Protein AF-A0A0A3J394-F1 (afdb_monomer_lite)

Radius of gyration: 24.7 Å; chains: 1; bounding box: 58×29×64 Å

pLDDT: mean 74.5, std 15.14, range [37.81, 94.12]

Sequence (222 aa):
MNSRQKLSQVKRFAKSKVKEFHQLIPSEIHNVIDWSNINLHMDNYTYSNDGMQLISVLYDEKLVSDPEQLQDQLEEISIQHKLGMYVTVDEEMGMIYFFNKALNNHIRVYRLMAYDEDNFVQHWMKRLPFIDSNKLTDILSLLKELKFTSDDVFVQLTMEENNDFVDNTTLEGIIKKVTDKEVILESVGEAKFETVVKVSEEWKLTKTDHWQRQYQDILIEL

Organism: NCBI:txid1211035

Secondary structure (DSSP, 8-state):
--HHHHHHHHHHHHHHHHHHHHTTS-HHHHTTEEEEEEEE--TT--S-SS----EEEEE-TTT-S-HHHHHHHHHHHHHHTT--EEEEEETTTTEEEEEEHHHHHHHHHHHHHHHHHHHHHHHHHHHGGGS-TT-HHHHHHHHHHHHHH-S-EEEEEE---SSSS----EEEEEEEEE-SSEEEEE-SSSS--EEEEE--TT-EEE--S---TTSEEEEEE-

Foldseek 3Di:
DFLVVLVVVLVVVVVVLLVVLLVQDDPLLNQFWDPVDKDAPLPPDDPDPDFDQGIKTAGRLVSDPDQVVSQVSSQCSCVVVVSQWHWDADNVVRMIGITHPVSVVSSVVSVVRVVVLVVVLVVVLVCQVVPPQLALVVVLVSLQVNVVSDQFEKEWEWEDDPDPDDDTPIDIFTFPDGDSFWTWGWDPDPDTDIDTDTRDSRKGWDDDPDPDPPGNYTYIYD

Structure (mmCIF, N/CA/C/O backbone):
data_AF-A0A0A3J394-F1
#
_entry.id   AF-A0A0A3J394-F1
#
loop_
_atom_site.group_PDB
_atom_site.id
_atom_site.type_symbol
_atom_site.label_atom_id
_atom_site.label_alt_id
_atom_site.label_comp_id
_atom_site.label_asym_id
_atom_site.label_entity_id
_atom_site.label_seq_id
_atom_site.pdbx_PDB_ins_code
_atom_site.Cartn_x
_atom_site.Cartn_y
_atom_site.Cartn_z
_atom_site.occupancy
_atom_site.B_iso_or_equiv
_atom_site.auth_seq_id
_atom_site.auth_comp_id
_atom_site.auth_asym_id
_atom_site.auth_atom_id
_atom_site.pdbx_PDB_model_num
ATOM 1 N N . MET A 1 1 ? 0.439 11.040 10.925 1.00 67.81 1 MET A N 1
ATOM 2 C CA . MET A 1 1 ? 0.218 10.444 9.591 1.00 67.81 1 MET A CA 1
ATOM 3 C C . MET A 1 1 ? 0.126 8.947 9.797 1.00 67.81 1 MET A C 1
ATOM 5 O O . MET A 1 1 ? 1.074 8.417 10.356 1.00 67.81 1 MET A O 1
ATOM 9 N N . ASN A 1 2 ? -0.987 8.316 9.427 1.00 78.31 2 ASN A N 1
ATOM 10 C CA . ASN A 1 2 ? -1.191 6.868 9.580 1.00 78.31 2 ASN A CA 1
ATOM 11 C C . ASN A 1 2 ? -0.718 6.091 8.335 1.00 78.31 2 ASN A C 1
ATOM 13 O O . ASN A 1 2 ? -0.367 6.693 7.305 1.00 78.31 2 ASN A O 1
ATOM 17 N N . SER A 1 3 ? -0.712 4.763 8.416 1.00 80.44 3 SER A N 1
ATOM 18 C CA . SER A 1 3 ? -0.262 3.862 7.354 1.00 80.44 3 SER A CA 1
ATOM 19 C C . SER A 1 3 ? -1.023 4.088 6.044 1.00 80.44 3 SER A C 1
ATOM 21 O O . SER A 1 3 ? -0.406 4.121 4.982 1.00 80.44 3 SER A O 1
ATOM 23 N N . ARG A 1 4 ? -2.328 4.388 6.075 1.00 75.25 4 ARG A N 1
ATOM 24 C CA . ARG A 1 4 ? -3.137 4.679 4.874 1.00 75.25 4 ARG A CA 1
ATOM 25 C C . ARG A 1 4 ? -2.712 5.953 4.147 1.00 75.25 4 ARG A C 1
ATOM 27 O O . ARG A 1 4 ? -2.601 5.976 2.913 1.00 75.25 4 ARG A O 1
ATOM 34 N N . GLN A 1 5 ? -2.469 7.033 4.888 1.00 81.75 5 GLN A N 1
ATOM 35 C CA . GLN A 1 5 ? -1.933 8.267 4.308 1.00 81.75 5 GLN A CA 1
ATOM 36 C C . GLN A 1 5 ? -0.553 8.007 3.696 1.00 81.75 5 GLN A C 1
ATOM 38 O O . GLN A 1 5 ? -0.276 8.465 2.582 1.00 81.75 5 GLN A O 1
ATOM 43 N N . LYS A 1 6 ? 0.284 7.208 4.370 1.00 86.88 6 LYS A N 1
ATOM 44 C CA . LYS A 1 6 ? 1.592 6.812 3.846 1.00 86.88 6 LYS A CA 1
ATOM 45 C C . LYS A 1 6 ? 1.474 5.942 2.589 1.00 86.88 6 LYS A C 1
ATOM 47 O O . LYS A 1 6 ? 2.166 6.218 1.612 1.00 86.88 6 LYS A O 1
ATOM 52 N N . LEU A 1 7 ? 0.562 4.973 2.558 1.00 84.00 7 LEU A N 1
ATOM 53 C CA . LEU A 1 7 ? 0.268 4.132 1.395 1.00 84.00 7 LEU A CA 1
ATOM 54 C C . LEU A 1 7 ? -0.167 4.971 0.192 1.00 84.00 7 LEU A C 1
ATOM 56 O O . LEU A 1 7 ? 0.289 4.765 -0.931 1.00 84.00 7 LEU A O 1
ATOM 60 N N . SER A 1 8 ? -1.020 5.966 0.429 1.00 83.38 8 SER A N 1
ATOM 61 C CA . SER A 1 8 ? -1.465 6.893 -0.614 1.00 83.38 8 SER A CA 1
ATOM 62 C C . SER A 1 8 ? -0.298 7.705 -1.185 1.00 83.38 8 SER A C 1
ATOM 64 O O . SER A 1 8 ? -0.228 7.917 -2.398 1.00 83.38 8 SER A O 1
ATOM 66 N N . GLN A 1 9 ? 0.653 8.122 -0.340 1.00 87.94 9 GLN A N 1
ATOM 67 C CA . GLN A 1 9 ? 1.888 8.776 -0.786 1.00 87.94 9 GLN A CA 1
ATOM 68 C C . GLN A 1 9 ? 2.793 7.827 -1.578 1.00 87.94 9 GLN A C 1
ATOM 70 O O . GLN A 1 9 ? 3.300 8.231 -2.619 1.00 87.94 9 GLN A O 1
ATOM 75 N N . VAL A 1 10 ? 2.967 6.580 -1.123 1.00 87.38 10 VAL A N 1
ATOM 76 C CA . VAL A 1 10 ? 3.730 5.533 -1.829 1.00 87.38 10 VAL A CA 1
ATOM 77 C C . VAL A 1 10 ? 3.171 5.339 -3.240 1.00 87.38 10 VAL A C 1
ATOM 79 O O . VAL A 1 10 ? 3.901 5.491 -4.217 1.00 87.38 10 VAL A O 1
ATOM 82 N N . LYS A 1 11 ? 1.858 5.098 -3.362 1.00 85.62 11 LYS A N 1
ATOM 83 C CA . LYS A 1 11 ? 1.180 4.905 -4.655 1.00 85.62 11 LYS A CA 1
ATOM 84 C C . LYS A 1 11 ? 1.320 6.129 -5.561 1.00 85.62 11 LYS A C 1
ATOM 86 O O . LYS A 1 11 ? 1.566 5.987 -6.755 1.00 85.62 11 LYS A O 1
ATOM 91 N N . ARG A 1 12 ? 1.182 7.341 -5.010 1.00 88.25 12 ARG A N 1
ATOM 92 C CA . ARG A 1 12 ? 1.353 8.590 -5.770 1.00 88.25 12 ARG A CA 1
ATOM 93 C C . ARG A 1 12 ? 2.788 8.755 -6.271 1.00 88.25 12 ARG A C 1
ATOM 95 O O . ARG A 1 12 ? 2.977 9.135 -7.422 1.00 88.25 12 ARG A O 1
ATOM 102 N N . PHE A 1 13 ? 3.775 8.451 -5.431 1.00 89.12 13 PHE A N 1
ATOM 103 C CA . PHE A 1 13 ? 5.188 8.515 -5.793 1.00 89.12 13 PHE A CA 1
ATOM 104 C C . PHE A 1 13 ? 5.522 7.515 -6.904 1.00 89.12 13 PHE A C 1
ATOM 106 O O . PHE A 1 13 ? 6.099 7.908 -7.914 1.00 89.12 13 PHE A O 1
ATOM 113 N N . ALA A 1 14 ? 5.092 6.256 -6.765 1.00 85.88 14 ALA A N 1
ATOM 114 C CA . ALA A 1 14 ? 5.286 5.227 -7.784 1.00 85.88 14 ALA A CA 1
ATOM 115 C C . ALA A 1 14 ? 4.681 5.645 -9.134 1.00 85.88 14 ALA A C 1
ATOM 117 O O . ALA A 1 14 ? 5.381 5.665 -10.142 1.00 85.88 14 ALA A O 1
ATOM 118 N N . LYS A 1 15 ? 3.417 6.096 -9.145 1.00 85.12 15 LYS A N 1
ATOM 119 C CA . LYS A 1 15 ? 2.758 6.609 -10.361 1.00 85.12 15 LYS A CA 1
ATOM 120 C C . LYS A 1 15 ? 3.511 7.781 -10.987 1.00 85.12 15 LYS A C 1
ATOM 122 O O . LYS A 1 15 ? 3.611 7.859 -12.206 1.00 85.12 15 LYS A O 1
ATOM 127 N N . SER A 1 16 ? 4.037 8.690 -10.165 1.00 87.75 16 SER A N 1
ATOM 128 C CA . SER A 1 16 ? 4.839 9.814 -10.653 1.00 87.75 16 SER A CA 1
ATOM 129 C C . SER A 1 16 ? 6.109 9.341 -11.353 1.00 87.75 16 SER A C 1
ATOM 131 O O . SER A 1 16 ? 6.453 9.902 -12.386 1.00 87.75 16 SER A O 1
ATOM 133 N N . LYS A 1 17 ? 6.781 8.316 -10.817 1.00 86.56 17 LYS A N 1
ATOM 134 C CA . LYS A 1 17 ? 8.011 7.769 -11.402 1.00 86.56 17 LYS A CA 1
ATOM 135 C C . LYS A 1 17 ? 7.767 7.051 -12.720 1.00 86.56 17 LYS A C 1
ATOM 137 O O . LYS A 1 17 ? 8.482 7.301 -13.681 1.00 86.56 17 LYS A O 1
ATOM 142 N N . VAL A 1 18 ? 6.704 6.256 -12.796 1.00 84.00 18 VAL A N 1
ATOM 143 C CA . VAL A 1 18 ? 6.276 5.637 -14.059 1.00 84.00 18 VAL A CA 1
ATOM 144 C C . VAL A 1 18 ? 5.936 6.712 -15.093 1.00 84.00 18 VAL A C 1
ATOM 146 O O . VAL A 1 18 ? 6.378 6.626 -16.231 1.00 84.00 18 VAL A O 1
ATOM 149 N N . LYS A 1 19 ? 5.196 7.759 -14.706 1.00 85.69 19 LYS A N 1
ATOM 150 C CA . LYS A 1 19 ? 4.840 8.849 -15.624 1.00 85.69 19 LYS A CA 1
ATOM 151 C C . LYS A 1 19 ? 6.068 9.604 -16.136 1.00 85.6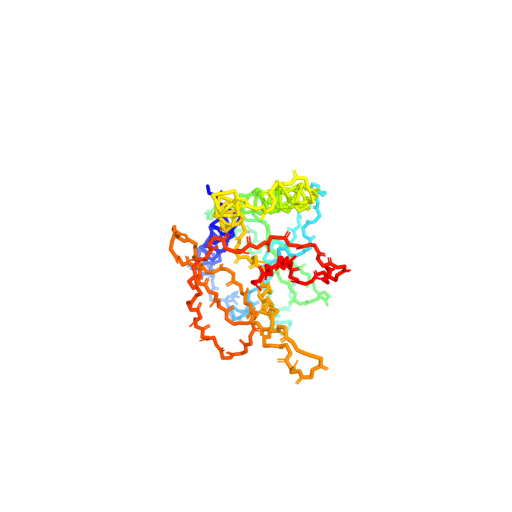9 19 LYS A C 1
ATOM 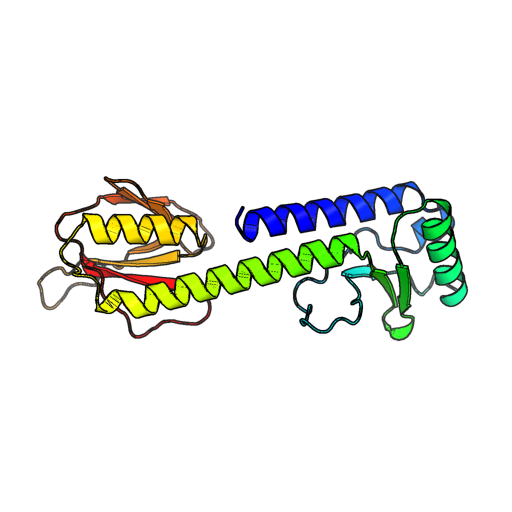153 O O . LYS A 1 19 ? 6.119 9.927 -17.315 1.00 85.69 19 LYS A O 1
ATOM 158 N N . GLU A 1 20 ? 7.024 9.891 -15.254 1.00 88.38 20 GLU A N 1
ATOM 159 C CA . GLU A 1 20 ? 8.303 10.512 -15.612 1.00 88.38 20 GLU A CA 1
ATOM 160 C C . GLU A 1 20 ? 9.053 9.645 -16.630 1.00 88.38 20 GLU A C 1
ATOM 162 O O . GLU A 1 20 ? 9.482 10.149 -17.661 1.00 88.38 20 GLU A O 1
ATOM 167 N N . PHE A 1 21 ? 9.119 8.332 -16.393 1.00 86.12 21 PHE A N 1
ATOM 168 C CA . PHE A 1 21 ? 9.767 7.390 -17.301 1.00 86.12 21 PHE A CA 1
ATOM 169 C C . PHE A 1 21 ? 9.075 7.313 -18.664 1.00 86.12 21 PHE A C 1
ATOM 171 O O . PHE A 1 21 ? 9.705 7.525 -19.694 1.00 86.12 21 PHE A O 1
ATOM 178 N N . HIS A 1 22 ? 7.758 7.114 -18.672 1.00 85.94 22 HIS A N 1
ATOM 179 C CA . HIS A 1 22 ? 6.946 7.024 -19.885 1.00 85.94 22 HIS A CA 1
ATOM 180 C C . HIS A 1 22 ? 7.087 8.257 -20.795 1.00 85.94 22 HIS A C 1
ATOM 182 O O . HIS A 1 22 ? 6.934 8.155 -22.006 1.00 85.94 22 HIS A O 1
ATOM 188 N N . GLN A 1 23 ? 7.342 9.444 -20.239 1.00 88.38 23 GLN A N 1
ATOM 189 C CA . GLN A 1 23 ? 7.511 10.674 -21.025 1.00 88.38 23 GLN A CA 1
ATOM 190 C C . GLN A 1 23 ? 8.859 10.772 -21.749 1.00 88.38 23 GLN A C 1
ATOM 192 O O . GLN A 1 23 ? 9.002 11.617 -22.629 1.00 88.38 23 GLN A O 1
ATOM 197 N N . LEU A 1 24 ? 9.837 9.957 -21.359 1.00 89.19 24 LEU A N 1
ATOM 198 C CA . LEU A 1 24 ? 11.224 10.049 -21.816 1.00 89.19 24 LEU A CA 1
ATOM 199 C C . LEU A 1 24 ? 11.635 8.877 -22.711 1.00 89.19 24 LEU A C 1
ATOM 201 O O . LEU A 1 24 ? 12.693 8.927 -23.330 1.00 89.19 24 LEU A O 1
ATOM 205 N N . ILE A 1 25 ? 10.814 7.831 -22.781 1.00 88.00 25 ILE A N 1
ATOM 206 C CA . ILE A 1 25 ? 11.119 6.632 -23.555 1.00 88.00 25 ILE A CA 1
ATOM 207 C C . ILE A 1 25 ? 10.872 6.870 -25.054 1.00 88.00 25 ILE A C 1
ATOM 209 O O . ILE A 1 25 ? 9.806 7.374 -25.420 1.00 88.00 25 ILE A O 1
ATOM 213 N N . PRO A 1 26 ? 11.821 6.479 -25.926 1.00 89.00 26 PRO A N 1
ATOM 214 C CA . PRO A 1 26 ? 11.655 6.504 -27.378 1.00 89.00 26 PRO A CA 1
ATOM 215 C C . PRO A 1 26 ? 10.484 5.646 -27.869 1.00 89.00 26 PRO A C 1
ATOM 217 O O . PRO A 1 26 ? 10.141 4.631 -27.264 1.00 89.00 26 PRO A O 1
ATOM 220 N N . SER A 1 27 ? 9.897 6.014 -29.008 1.00 87.69 27 SER A N 1
ATOM 221 C CA . SER A 1 27 ? 8.750 5.309 -29.601 1.00 87.69 27 SER A CA 1
ATOM 222 C C . SER A 1 27 ? 9.007 3.824 -29.863 1.00 87.69 27 SER A C 1
ATOM 224 O O . SER A 1 27 ? 8.100 3.009 -29.738 1.00 87.69 27 SER A O 1
ATOM 226 N N . GLU A 1 28 ? 10.240 3.470 -30.206 1.00 86.50 28 GLU A N 1
ATOM 227 C CA . GLU A 1 28 ? 10.674 2.108 -30.512 1.00 86.50 28 GLU A CA 1
ATOM 228 C C . GLU A 1 28 ? 10.515 1.194 -29.295 1.00 86.50 28 GLU A C 1
ATOM 230 O O . GLU A 1 28 ? 9.969 0.101 -29.406 1.00 86.50 28 GLU A O 1
ATOM 235 N N . ILE A 1 29 ? 10.920 1.686 -28.124 1.00 87.12 29 ILE A N 1
ATOM 236 C CA . ILE A 1 29 ? 10.800 0.986 -26.842 1.00 87.12 29 ILE A CA 1
ATOM 237 C C . ILE A 1 29 ? 9.367 1.099 -26.307 1.00 87.12 29 ILE A C 1
ATOM 239 O O . ILE A 1 29 ? 8.845 0.175 -25.689 1.00 87.12 29 ILE A O 1
ATOM 243 N N . HIS A 1 30 ? 8.691 2.221 -26.565 1.00 88.06 30 HIS A N 1
ATOM 244 C CA . HIS A 1 30 ? 7.307 2.422 -26.138 1.00 88.06 30 HIS A CA 1
ATOM 245 C C . HIS A 1 30 ? 6.374 1.338 -26.691 1.00 88.06 30 HIS A C 1
ATOM 247 O O . HIS A 1 30 ? 5.547 0.817 -25.948 1.00 88.06 30 HIS A O 1
ATOM 253 N N . ASN A 1 31 ? 6.576 0.952 -27.954 1.00 86.56 31 ASN A N 1
ATOM 254 C CA . ASN A 1 31 ? 5.759 -0.034 -28.662 1.00 86.56 31 ASN A CA 1
ATOM 255 C C . ASN A 1 31 ? 5.926 -1.475 -28.167 1.00 86.56 31 ASN A C 1
ATOM 257 O O . ASN A 1 31 ? 5.078 -2.308 -28.484 1.00 86.56 31 ASN A O 1
ATOM 261 N N . VAL A 1 32 ? 6.998 -1.783 -27.432 1.00 88.94 32 VAL A N 1
ATOM 262 C CA . VAL A 1 32 ? 7.240 -3.140 -26.922 1.00 88.94 32 VAL A CA 1
ATOM 263 C C . VAL A 1 32 ? 6.818 -3.309 -25.467 1.00 88.94 32 VAL A C 1
ATOM 265 O O . VAL A 1 32 ? 6.837 -4.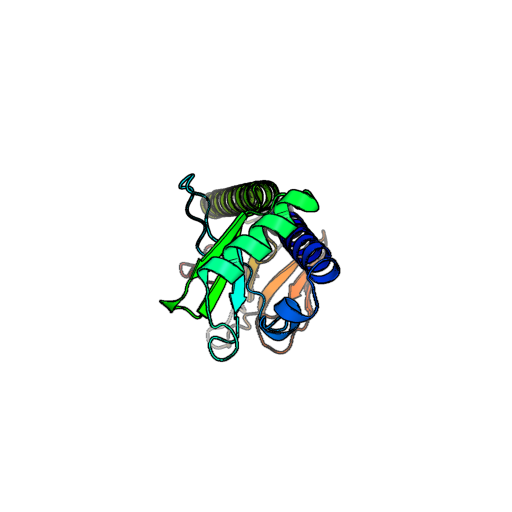426 -24.978 1.00 88.94 32 VAL A O 1
ATOM 268 N N . ILE A 1 33 ? 6.422 -2.244 -24.765 1.00 87.69 33 ILE A N 1
ATOM 269 C CA . ILE A 1 33 ? 6.062 -2.294 -23.340 1.00 87.69 33 ILE A CA 1
ATOM 270 C C . ILE A 1 33 ? 4.544 -2.156 -23.171 1.00 87.69 33 ILE A C 1
ATOM 272 O O . ILE A 1 33 ? 3.934 -1.209 -23.669 1.00 87.69 33 ILE A O 1
ATOM 276 N N . ASP A 1 34 ? 3.923 -3.052 -22.400 1.00 87.31 34 ASP A N 1
ATOM 277 C CA . ASP A 1 34 ? 2.505 -2.958 -22.042 1.00 87.31 34 ASP A CA 1
ATOM 278 C C . ASP A 1 34 ? 2.290 -2.018 -20.847 1.00 87.31 34 ASP A C 1
ATOM 280 O O . ASP A 1 34 ? 2.141 -2.416 -19.688 1.00 87.31 34 ASP A O 1
ATOM 284 N N . TRP A 1 35 ? 2.210 -0.724 -21.146 1.00 82.88 35 TRP A N 1
ATOM 285 C CA . TRP A 1 35 ? 1.954 0.326 -20.158 1.00 82.88 35 TRP A CA 1
ATOM 286 C C . TRP A 1 35 ? 0.595 0.230 -19.457 1.00 82.88 35 TRP A C 1
ATOM 288 O O . TRP A 1 35 ? 0.373 0.939 -18.472 1.00 82.88 35 TRP A O 1
ATOM 298 N N . SER A 1 36 ? -0.326 -0.605 -19.946 1.00 81.31 36 SER A N 1
ATOM 299 C CA . SER A 1 36 ? -1.616 -0.814 -19.289 1.00 81.31 36 SER A CA 1
ATOM 300 C C . SER A 1 36 ? -1.511 -1.741 -18.073 1.00 81.31 36 SER A C 1
ATOM 302 O O . SER A 1 36 ? -2.354 -1.658 -17.176 1.00 81.31 36 SER A O 1
ATOM 304 N N . ASN A 1 37 ? -0.442 -2.541 -17.983 1.00 80.12 37 ASN A N 1
ATOM 305 C CA . ASN A 1 37 ? -0.239 -3.553 -16.950 1.00 80.12 37 ASN A CA 1
ATOM 306 C C . ASN A 1 37 ? 0.969 -3.249 -16.044 1.00 80.12 37 ASN A C 1
ATOM 308 O O . ASN A 1 37 ? 1.932 -4.011 -15.956 1.00 80.12 37 ASN A O 1
ATOM 312 N N . ILE A 1 38 ? 0.919 -2.105 -15.358 1.00 83.75 38 ILE A N 1
ATOM 313 C CA . ILE A 1 38 ? 1.938 -1.721 -14.373 1.00 83.75 38 ILE A CA 1
ATOM 314 C C . ILE A 1 38 ? 1.545 -2.244 -12.991 1.00 83.75 38 ILE A C 1
ATOM 316 O O . ILE A 1 38 ? 0.576 -1.769 -12.389 1.00 83.75 38 ILE A O 1
ATOM 320 N N . ASN A 1 39 ? 2.360 -3.142 -12.442 1.00 84.12 39 ASN A N 1
ATOM 321 C CA . ASN A 1 39 ? 2.154 -3.716 -11.117 1.00 84.12 39 ASN A CA 1
ATOM 322 C C . ASN A 1 39 ? 3.117 -3.112 -10.094 1.00 84.12 39 ASN A C 1
ATOM 324 O O . ASN A 1 39 ? 4.315 -2.992 -10.337 1.00 84.12 39 ASN A O 1
ATOM 328 N N . LEU A 1 40 ? 2.581 -2.720 -8.935 1.00 83.00 40 LEU A N 1
ATOM 329 C CA . LEU A 1 40 ? 3.360 -2.232 -7.796 1.00 83.00 40 LEU A CA 1
ATOM 330 C C . LEU A 1 40 ? 3.441 -3.336 -6.741 1.00 83.00 40 LEU A C 1
ATOM 332 O O . LEU A 1 40 ? 2.447 -3.641 -6.080 1.00 83.00 40 LEU A O 1
ATOM 336 N N . HIS A 1 41 ? 4.635 -3.880 -6.543 1.00 79.88 41 HIS A N 1
ATOM 337 C CA . HIS A 1 41 ? 4.882 -4.988 -5.626 1.00 79.88 41 HIS A CA 1
ATOM 338 C C . HIS A 1 41 ? 5.047 -4.470 -4.203 1.00 79.88 41 HIS A C 1
ATOM 340 O O . HIS A 1 41 ? 6.128 -4.066 -3.775 1.00 79.88 41 HIS A O 1
ATOM 346 N N . MET A 1 42 ? 3.942 -4.443 -3.458 1.00 73.44 42 MET A N 1
ATOM 347 C CA . MET A 1 42 ? 3.959 -4.069 -2.041 1.00 73.44 42 MET A CA 1
ATOM 348 C C . MET A 1 42 ? 3.951 -5.292 -1.127 1.00 73.44 42 MET A C 1
ATOM 350 O O . MET A 1 42 ? 4.498 -5.215 -0.026 1.00 73.44 42 MET A O 1
ATOM 354 N N . ASP A 1 43 ? 3.332 -6.393 -1.561 1.00 58.50 43 ASP A N 1
ATOM 355 C CA . ASP A 1 43 ? 2.915 -7.516 -0.706 1.00 58.50 43 ASP A CA 1
ATOM 356 C C . ASP A 1 43 ? 4.024 -8.519 -0.387 1.00 58.50 43 ASP A C 1
ATOM 358 O O . ASP A 1 43 ? 3.971 -9.166 0.655 1.00 58.50 43 ASP A O 1
ATOM 362 N N . ASN A 1 44 ? 5.093 -8.526 -1.183 1.00 51.31 44 ASN A N 1
ATOM 363 C CA . ASN A 1 44 ? 6.235 -9.429 -1.011 1.00 51.31 44 ASN A CA 1
ATOM 364 C C . ASN A 1 44 ? 7.457 -8.769 -0.354 1.00 51.31 44 ASN A C 1
ATOM 366 O O . ASN A 1 44 ? 8.527 -9.366 -0.322 1.00 51.31 44 ASN A O 1
ATOM 370 N N . TYR A 1 45 ? 7.322 -7.549 0.181 1.00 56.00 45 TYR A N 1
ATOM 371 C CA . TYR A 1 45 ? 8.449 -6.828 0.778 1.00 56.00 45 TYR A CA 1
ATOM 372 C C . TYR A 1 45 ? 8.831 -7.422 2.142 1.00 56.00 45 TYR A C 1
ATOM 374 O O . TYR A 1 45 ? 8.309 -7.021 3.185 1.00 56.00 45 TYR A O 1
ATOM 382 N N . THR A 1 46 ? 9.750 -8.386 2.147 1.00 51.06 46 THR A N 1
ATOM 383 C CA . THR A 1 46 ? 10.394 -8.858 3.375 1.00 51.06 46 THR A CA 1
ATOM 384 C C . THR A 1 46 ? 11.427 -7.834 3.834 1.00 51.06 46 THR A C 1
ATOM 386 O O . THR A 1 46 ? 12.086 -7.186 3.028 1.00 51.06 46 THR A O 1
ATOM 389 N N . TYR A 1 47 ? 11.602 -7.682 5.150 1.00 48.88 47 TYR A N 1
ATOM 390 C CA . TYR A 1 47 ? 12.560 -6.749 5.770 1.00 48.88 47 TYR A CA 1
ATOM 391 C C . TYR A 1 47 ? 14.043 -6.996 5.397 1.00 48.88 47 TYR A C 1
ATOM 393 O O . TYR A 1 47 ? 14.929 -6.315 5.916 1.00 48.88 47 TYR A O 1
ATOM 401 N N . SER A 1 48 ? 14.330 -7.965 4.525 1.00 46.97 48 SER A N 1
ATOM 402 C CA . SER A 1 48 ? 15.650 -8.231 3.963 1.00 46.97 48 SER A CA 1
ATOM 403 C C . SER A 1 48 ? 16.071 -7.091 3.030 1.00 46.97 48 SER A C 1
ATOM 405 O O . SER A 1 48 ? 15.319 -6.661 2.163 1.00 46.97 48 SER A O 1
ATOM 407 N N . ASN A 1 49 ? 17.288 -6.587 3.232 1.00 46.06 49 ASN A N 1
ATOM 408 C CA . ASN A 1 49 ? 17.849 -5.385 2.601 1.00 46.06 49 ASN A CA 1
ATOM 409 C C . ASN A 1 49 ? 18.141 -5.504 1.091 1.00 46.06 49 ASN A C 1
ATOM 411 O O . ASN A 1 49 ? 18.731 -4.583 0.520 1.00 46.06 49 ASN A O 1
ATOM 415 N N . ASP A 1 50 ? 17.735 -6.590 0.446 1.00 50.06 50 ASP A N 1
ATOM 416 C CA . ASP A 1 50 ? 18.090 -6.872 -0.938 1.00 50.06 50 ASP A CA 1
ATOM 417 C C . ASP A 1 50 ? 17.023 -6.250 -1.839 1.00 50.06 50 ASP A C 1
ATOM 419 O O . ASP A 1 50 ? 15.856 -6.632 -1.800 1.00 50.06 50 ASP A O 1
ATOM 423 N N . GLY A 1 51 ? 17.412 -5.189 -2.552 1.00 53.59 51 GLY A N 1
ATOM 424 C CA . GLY A 1 51 ? 16.529 -4.340 -3.349 1.00 53.59 51 GLY A CA 1
ATOM 425 C C . GLY A 1 51 ? 15.593 -5.152 -4.235 1.00 53.59 51 GLY A C 1
ATOM 426 O O . GLY A 1 51 ? 16.013 -5.704 -5.244 1.00 53.59 51 GLY A O 1
ATOM 427 N N . MET A 1 52 ? 14.322 -5.218 -3.842 1.00 63.19 52 MET A N 1
ATOM 428 C CA . MET A 1 52 ? 13.326 -5.993 -4.567 1.00 63.19 52 MET A CA 1
ATOM 429 C C . MET A 1 52 ? 12.822 -5.247 -5.799 1.00 63.19 52 MET A C 1
ATOM 431 O O . MET A 1 52 ? 12.835 -4.018 -5.865 1.00 63.19 52 MET A O 1
ATOM 435 N N . GLN A 1 53 ? 12.308 -6.015 -6.751 1.00 72.25 53 GLN A N 1
ATOM 436 C CA . GLN A 1 53 ? 11.572 -5.541 -7.912 1.00 72.25 53 GLN A CA 1
ATOM 437 C C . GLN A 1 53 ? 10.310 -4.794 -7.446 1.00 72.25 53 GLN A C 1
ATOM 439 O O . GLN A 1 53 ? 9.355 -5.397 -6.966 1.00 72.25 53 GLN A O 1
ATOM 444 N N . LEU A 1 54 ? 10.325 -3.459 -7.508 1.00 78.81 54 LEU A N 1
ATOM 445 C CA . LEU A 1 54 ? 9.273 -2.628 -6.911 1.00 78.81 54 LEU A CA 1
ATOM 446 C C . LEU A 1 54 ? 8.103 -2.398 -7.852 1.00 78.81 54 LEU A C 1
ATOM 448 O O . LEU A 1 54 ? 6.951 -2.362 -7.424 1.00 78.81 54 LEU A O 1
ATOM 452 N N . ILE A 1 55 ? 8.408 -2.198 -9.126 1.00 85.25 55 ILE A N 1
ATOM 453 C CA . ILE A 1 55 ? 7.427 -2.005 -10.183 1.00 85.25 55 ILE A CA 1
ATOM 454 C C . ILE A 1 55 ? 7.754 -3.030 -11.260 1.00 85.25 55 ILE A C 1
ATOM 456 O O . ILE A 1 55 ? 8.922 -3.147 -11.622 1.00 85.25 55 ILE A O 1
ATOM 460 N N . SER A 1 56 ? 6.754 -3.749 -11.764 1.00 87.75 56 SER A N 1
ATOM 461 C CA . SER A 1 56 ? 6.912 -4.573 -12.962 1.00 87.75 56 SER A CA 1
ATOM 462 C C . SER A 1 56 ? 5.960 -4.143 -14.065 1.00 87.75 56 SER A C 1
ATOM 464 O O . SER A 1 56 ? 4.873 -3.623 -13.795 1.00 87.75 56 SER A O 1
ATOM 466 N N . VAL A 1 57 ? 6.398 -4.346 -15.302 1.00 89.00 57 VAL A N 1
ATOM 467 C CA . VAL A 1 57 ? 5.622 -4.101 -16.518 1.00 89.00 57 VAL A CA 1
ATOM 468 C C . VAL A 1 57 ? 5.922 -5.229 -17.498 1.00 89.00 57 VAL A C 1
ATOM 470 O O . VAL A 1 57 ? 7.071 -5.658 -17.589 1.00 89.00 57 VAL A O 1
ATOM 473 N N . LEU A 1 58 ? 4.909 -5.724 -18.206 1.00 89.19 58 LEU A N 1
ATOM 474 C CA . LEU A 1 58 ? 5.121 -6.710 -19.266 1.00 89.19 58 LEU A CA 1
ATOM 475 C C . LEU A 1 58 ? 5.729 -6.049 -20.504 1.00 89.19 58 LEU A C 1
ATOM 477 O O . LEU A 1 58 ? 5.447 -4.883 -20.794 1.00 89.19 58 LEU A O 1
ATOM 481 N N . TYR A 1 59 ? 6.509 -6.815 -21.258 1.00 88.69 59 TYR A N 1
ATOM 482 C CA . TYR A 1 59 ? 6.910 -6.444 -22.609 1.00 88.69 59 TYR A CA 1
ATOM 483 C C . TYR A 1 59 ? 6.491 -7.522 -23.616 1.00 88.69 59 TYR A C 1
ATOM 485 O O . TYR A 1 59 ? 6.287 -8.680 -23.260 1.00 88.69 59 TYR A O 1
ATOM 493 N N . ASP A 1 60 ? 6.311 -7.139 -24.878 1.00 85.94 60 ASP A N 1
ATOM 494 C CA . ASP A 1 60 ? 5.972 -8.065 -25.954 1.00 85.94 60 ASP A CA 1
ATOM 495 C C . ASP A 1 60 ? 7.235 -8.786 -26.435 1.00 85.94 60 ASP A C 1
ATOM 497 O O . ASP A 1 60 ? 8.000 -8.276 -27.257 1.00 85.94 60 ASP A O 1
ATOM 501 N N . GLU A 1 61 ? 7.431 -10.002 -25.930 1.00 82.25 61 GLU A N 1
ATOM 502 C CA . GLU A 1 61 ? 8.534 -10.896 -26.296 1.00 82.25 61 GLU A CA 1
ATOM 503 C C . GLU A 1 61 ? 8.663 -11.113 -27.810 1.00 82.25 61 GLU A C 1
ATOM 505 O O . GLU A 1 61 ? 9.759 -11.342 -28.312 1.00 82.25 61 GLU A O 1
ATOM 510 N N . LYS A 1 62 ? 7.572 -11.010 -28.581 1.00 84.06 62 LYS A N 1
ATOM 511 C CA . LYS A 1 62 ? 7.624 -11.205 -30.041 1.00 84.06 62 LYS A CA 1
ATOM 512 C C . LYS A 1 62 ? 8.254 -10.026 -30.772 1.00 84.06 62 LYS A C 1
ATOM 514 O O . LYS A 1 62 ? 8.672 -10.181 -31.919 1.00 84.06 62 LYS A O 1
ATOM 519 N N . LEU A 1 63 ? 8.258 -8.852 -30.146 1.00 83.31 63 LEU A N 1
ATOM 520 C CA . LEU A 1 63 ? 8.802 -7.616 -30.703 1.00 83.31 63 LEU A CA 1
ATOM 521 C C . LEU A 1 63 ? 10.215 -7.319 -30.188 1.00 83.31 63 LEU A C 1
ATOM 523 O O . LEU A 1 63 ? 10.894 -6.460 -30.749 1.00 83.31 63 LEU A O 1
ATOM 527 N N . VAL A 1 64 ? 10.664 -8.037 -29.158 1.00 83.12 64 VAL A N 1
ATOM 528 C CA . VAL A 1 64 ? 11.993 -7.891 -28.562 1.00 83.12 64 VAL A CA 1
ATOM 529 C C . VAL A 1 64 ? 12.886 -9.027 -29.039 1.00 83.12 64 VAL A C 1
ATOM 531 O O . VAL A 1 64 ? 12.746 -10.170 -28.626 1.00 83.12 64 VAL A O 1
ATOM 534 N N . SER A 1 65 ? 13.823 -8.702 -29.928 1.00 78.69 65 SER A N 1
ATOM 535 C CA . SER A 1 65 ? 14.800 -9.666 -30.446 1.00 78.69 65 SER A CA 1
ATOM 536 C C . SER A 1 65 ? 16.004 -9.879 -29.527 1.00 78.69 65 SER A C 1
ATOM 538 O O . SER A 1 65 ? 16.706 -10.871 -29.690 1.00 78.69 65 SER A O 1
ATOM 540 N N . ASP A 1 66 ? 16.267 -8.932 -28.623 1.00 88.94 66 ASP A N 1
ATOM 541 C CA . ASP A 1 66 ? 17.407 -8.940 -27.703 1.00 88.94 66 ASP A CA 1
ATOM 542 C C . ASP A 1 66 ? 17.017 -8.259 -26.368 1.00 88.94 66 ASP A C 1
ATOM 544 O O . ASP A 1 66 ? 16.963 -7.025 -26.290 1.00 88.94 66 ASP A O 1
ATOM 548 N N . PRO A 1 67 ? 16.678 -9.045 -25.327 1.00 89.88 67 PRO A N 1
ATOM 549 C CA . PRO A 1 67 ? 16.324 -8.529 -24.004 1.00 89.88 67 PRO A CA 1
ATOM 550 C C . PRO A 1 67 ? 17.468 -7.796 -23.288 1.00 89.88 67 PRO A C 1
ATOM 552 O O . PRO A 1 67 ? 17.200 -6.841 -22.555 1.00 89.88 67 PRO A O 1
ATOM 555 N N . GLU A 1 68 ? 18.728 -8.192 -23.510 1.00 91.81 68 GLU A N 1
ATOM 556 C CA . GLU A 1 68 ? 19.895 -7.519 -22.918 1.00 91.81 68 GLU A CA 1
ATOM 557 C C . GLU A 1 68 ? 20.049 -6.118 -23.514 1.00 91.81 68 GLU A C 1
ATOM 559 O O . GLU A 1 68 ? 20.172 -5.136 -22.781 1.00 91.81 68 GLU A O 1
ATOM 564 N N . GLN A 1 69 ? 19.920 -5.997 -24.839 1.00 92.31 69 GLN A N 1
ATOM 565 C CA . GLN A 1 69 ? 19.925 -4.695 -25.505 1.00 92.31 69 GLN A CA 1
ATOM 566 C C . GLN A 1 69 ? 18.794 -3.787 -25.000 1.00 92.31 69 GLN A C 1
ATOM 568 O O . GLN A 1 69 ? 18.998 -2.584 -24.810 1.00 92.31 69 GLN A O 1
ATOM 573 N N . LEU A 1 70 ? 17.597 -4.341 -24.784 1.00 91.44 70 LEU A N 1
ATOM 574 C CA . LEU A 1 70 ? 16.477 -3.593 -24.214 1.00 91.44 70 LEU A CA 1
ATOM 575 C C . LEU A 1 70 ? 16.803 -3.103 -22.795 1.00 91.44 70 LEU A C 1
ATOM 577 O O . LEU A 1 70 ? 16.525 -1.945 -22.474 1.00 91.44 70 LEU A O 1
ATOM 581 N N . GLN A 1 71 ? 17.411 -3.947 -21.956 1.00 93.94 71 GLN A N 1
ATOM 582 C CA . GLN A 1 71 ? 17.847 -3.546 -20.619 1.00 93.94 71 GLN A CA 1
ATOM 583 C C . GLN A 1 71 ? 18.857 -2.396 -20.685 1.00 93.94 71 GLN A C 1
ATOM 585 O O . GLN A 1 71 ? 18.629 -1.370 -20.041 1.00 93.94 71 GLN A O 1
ATOM 590 N N . ASP A 1 72 ? 19.908 -2.525 -21.498 1.00 94.12 72 ASP A N 1
ATOM 591 C CA . ASP A 1 72 ? 20.947 -1.503 -21.663 1.00 94.12 72 ASP A CA 1
ATOM 592 C C . ASP A 1 72 ? 20.349 -0.149 -22.078 1.00 94.12 72 ASP A C 1
ATOM 594 O O . ASP A 1 72 ? 20.682 0.894 -21.510 1.00 94.12 72 ASP A O 1
ATOM 598 N N . GLN A 1 73 ? 19.401 -0.154 -23.022 1.00 92.88 73 GLN A N 1
ATOM 599 C CA . GLN A 1 73 ? 18.703 1.058 -23.459 1.00 92.88 73 GLN A CA 1
ATOM 600 C C . GLN A 1 73 ? 17.887 1.703 -22.330 1.00 92.88 73 GLN A C 1
ATOM 602 O O . GLN A 1 73 ? 17.908 2.925 -22.151 1.00 92.88 73 GLN A O 1
ATOM 607 N N . LEU A 1 74 ? 17.155 0.904 -21.551 1.00 92.31 74 LEU A N 1
ATOM 608 C CA . LEU A 1 74 ? 16.338 1.397 -20.439 1.00 92.31 74 LEU A CA 1
ATOM 609 C C . LEU A 1 74 ? 17.204 1.912 -19.275 1.00 92.31 74 LEU A C 1
ATOM 611 O O . LEU A 1 74 ? 16.848 2.906 -18.622 1.00 92.31 74 LEU A O 1
ATOM 615 N N . GLU A 1 75 ? 18.340 1.263 -19.016 1.00 93.00 75 GLU A N 1
ATOM 616 C CA . GLU A 1 75 ? 19.349 1.714 -18.057 1.00 93.00 75 GLU A CA 1
ATOM 617 C C . GLU A 1 75 ? 19.974 3.040 -18.498 1.00 93.00 75 GLU A C 1
ATOM 619 O O . GLU A 1 75 ? 20.037 3.983 -17.702 1.00 93.00 75 GLU A O 1
ATOM 624 N N . GLU A 1 76 ? 20.359 3.163 -19.770 1.00 93.88 76 GLU A N 1
ATOM 625 C CA . GLU A 1 76 ? 20.921 4.392 -20.324 1.00 93.88 76 GLU A CA 1
ATOM 626 C C . GLU A 1 76 ? 19.944 5.566 -20.181 1.00 93.88 76 GLU A C 1
ATOM 628 O O . GLU A 1 76 ? 20.325 6.614 -19.655 1.00 93.88 76 GLU A O 1
ATOM 633 N N . ILE A 1 77 ? 18.666 5.382 -20.533 1.00 92.25 77 ILE A N 1
ATOM 634 C CA . ILE A 1 77 ? 17.613 6.396 -20.333 1.00 92.25 77 ILE A CA 1
ATOM 635 C C . ILE A 1 77 ? 17.531 6.800 -18.853 1.00 92.25 77 ILE A C 1
ATOM 637 O O . ILE A 1 77 ? 17.483 7.989 -18.515 1.00 92.25 77 ILE A O 1
ATOM 641 N N . SER A 1 78 ? 17.550 5.819 -17.948 1.00 90.88 78 SER A N 1
ATOM 642 C CA . SER A 1 78 ? 17.465 6.056 -16.504 1.00 90.88 78 SER A CA 1
ATOM 643 C C . SER A 1 78 ? 18.655 6.858 -15.965 1.00 90.88 78 SER A C 1
ATOM 645 O O . SER A 1 78 ? 18.472 7.724 -15.097 1.00 90.88 78 SER A O 1
ATOM 647 N N . ILE A 1 79 ? 19.857 6.610 -16.491 1.00 91.69 79 ILE A N 1
ATOM 648 C CA . ILE A 1 79 ? 21.095 7.317 -16.139 1.00 91.69 79 ILE A CA 1
ATOM 649 C C . ILE A 1 79 ? 21.111 8.726 -16.743 1.00 91.69 79 ILE A C 1
ATOM 651 O O . ILE A 1 79 ? 21.295 9.699 -16.004 1.00 91.69 79 ILE A O 1
ATOM 655 N N . GLN A 1 80 ? 20.887 8.853 -18.054 1.00 93.81 80 GLN A N 1
ATOM 656 C CA . GLN A 1 80 ? 20.918 10.124 -18.78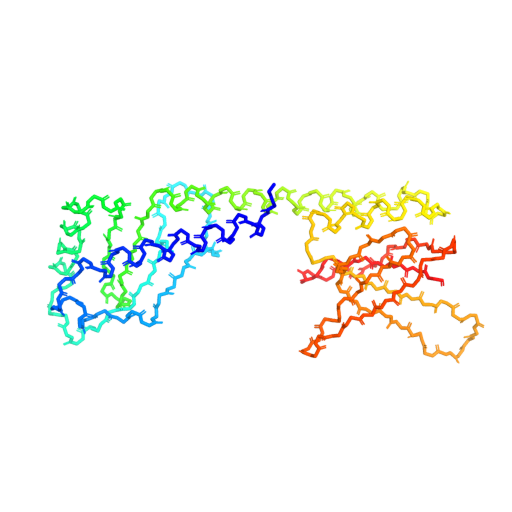5 1.00 93.81 80 GLN A CA 1
ATOM 657 C C . GLN A 1 80 ? 19.936 11.140 -18.188 1.00 93.81 80 GLN A C 1
ATOM 659 O O . GLN A 1 80 ? 20.285 12.305 -17.975 1.00 93.81 80 GLN A O 1
ATOM 664 N N . HIS A 1 81 ? 18.733 10.684 -17.831 1.00 91.12 81 HIS A N 1
ATOM 665 C CA . HIS A 1 81 ? 17.691 11.527 -17.246 1.00 91.12 81 HIS A CA 1
ATOM 666 C C . HIS A 1 81 ? 17.685 11.551 -15.710 1.00 91.12 81 HIS A C 1
ATOM 668 O O . HIS A 1 81 ? 16.839 12.215 -15.113 1.00 91.12 81 HIS A O 1
ATOM 674 N N . LYS A 1 82 ? 18.647 10.887 -15.049 1.00 90.25 82 LYS A N 1
ATOM 675 C CA . LYS A 1 82 ? 18.801 10.861 -13.581 1.00 90.25 82 LYS A CA 1
ATOM 676 C C . LYS A 1 82 ? 17.526 10.437 -12.839 1.00 90.25 82 LYS A C 1
ATOM 678 O O . LYS A 1 82 ? 17.194 10.983 -11.786 1.00 90.25 82 LYS A O 1
ATOM 683 N N . LEU A 1 83 ? 16.828 9.429 -13.353 1.00 86.94 83 LEU A N 1
ATOM 684 C CA . LEU A 1 83 ? 15.516 9.012 -12.839 1.00 86.94 83 LEU A CA 1
ATOM 685 C C . LEU A 1 83 ? 15.588 8.350 -11.456 1.00 86.94 83 LEU A C 1
ATOM 687 O O . LEU A 1 83 ? 14.584 8.279 -10.732 1.00 86.94 83 LEU A O 1
ATOM 691 N N . GLY A 1 84 ? 16.786 7.896 -11.071 1.00 87.06 84 GLY A N 1
ATOM 692 C CA . GLY A 1 84 ? 17.031 7.163 -9.831 1.00 87.06 84 GLY A CA 1
ATOM 693 C C . GLY A 1 84 ? 16.369 5.786 -9.837 1.00 87.06 84 GLY A C 1
ATOM 694 O O . GLY A 1 84 ? 15.947 5.309 -8.781 1.00 87.06 84 GLY A O 1
ATOM 695 N N . MET A 1 85 ? 16.216 5.199 -11.024 1.00 87.00 85 MET A N 1
ATOM 696 C CA . MET A 1 85 ? 15.646 3.877 -11.245 1.00 87.00 85 MET A CA 1
ATOM 697 C C . MET A 1 85 ? 16.728 2.940 -11.771 1.00 87.00 85 MET A C 1
ATOM 699 O O . MET A 1 85 ? 17.540 3.346 -12.596 1.00 87.00 85 MET A O 1
ATOM 703 N N . TYR A 1 86 ? 16.726 1.716 -11.267 1.00 88.88 86 TYR A N 1
ATOM 704 C CA . TYR A 1 86 ? 17.520 0.604 -11.769 1.00 88.88 86 TYR A CA 1
ATOM 705 C C . TYR A 1 86 ? 16.565 -0.325 -12.501 1.00 88.88 86 TYR A C 1
ATOM 707 O O . TYR A 1 86 ? 15.456 -0.550 -12.006 1.00 88.88 86 TYR A O 1
ATOM 715 N N . VAL A 1 87 ? 16.974 -0.806 -13.667 1.00 89.94 87 VAL A N 1
ATOM 716 C CA . VAL A 1 87 ? 16.132 -1.607 -14.553 1.00 89.94 87 VAL A CA 1
ATOM 717 C C . VAL A 1 87 ? 16.714 -3.008 -14.644 1.00 89.94 87 VAL A C 1
ATOM 719 O O . VAL A 1 87 ? 17.924 -3.186 -14.581 1.00 89.94 87 VAL A O 1
ATOM 722 N N . THR A 1 88 ? 15.855 -4.011 -14.738 1.00 90.62 88 THR A N 1
ATOM 723 C CA . THR A 1 88 ? 16.257 -5.388 -15.028 1.00 90.62 88 THR A CA 1
ATOM 724 C C . THR A 1 88 ? 15.200 -6.004 -15.924 1.00 90.62 88 THR A C 1
ATOM 726 O O . THR A 1 88 ? 14.009 -5.813 -15.670 1.00 90.62 88 THR A O 1
ATOM 729 N N . VAL A 1 89 ? 15.621 -6.717 -16.961 1.00 90.12 89 VAL A N 1
ATOM 730 C CA . VAL A 1 89 ? 14.721 -7.459 -17.846 1.00 90.12 89 VAL A CA 1
ATOM 731 C C . VAL A 1 89 ? 14.804 -8.938 -17.481 1.00 90.12 89 VAL A C 1
ATOM 733 O O . VAL A 1 89 ? 15.888 -9.484 -17.305 1.00 90.12 89 VAL A O 1
ATOM 736 N N . ASP A 1 90 ? 13.649 -9.567 -17.308 1.00 88.81 90 ASP A N 1
ATOM 737 C CA . ASP A 1 90 ? 13.498 -10.991 -17.026 1.00 88.81 90 ASP A CA 1
ATOM 738 C C . ASP A 1 90 ? 12.852 -11.654 -18.239 1.00 88.81 90 ASP A C 1
ATOM 740 O O . ASP A 1 90 ? 11.657 -11.482 -18.497 1.00 88.81 90 ASP A O 1
ATOM 744 N N . GLU A 1 91 ? 13.685 -12.361 -19.002 1.00 86.00 91 GLU A N 1
ATOM 745 C CA . GLU A 1 91 ? 13.304 -13.016 -20.252 1.00 86.00 91 GLU A CA 1
ATOM 746 C C . GLU A 1 91 ? 12.336 -14.179 -20.022 1.00 86.00 91 GLU A C 1
ATOM 748 O O . GLU A 1 91 ? 11.402 -14.355 -20.798 1.00 86.00 91 GLU A O 1
ATOM 753 N N . GLU A 1 92 ? 12.507 -14.947 -18.942 1.00 85.88 92 GLU A N 1
ATOM 754 C CA . GLU A 1 92 ? 11.659 -16.113 -18.664 1.00 85.88 92 GLU A CA 1
ATOM 755 C C . GLU A 1 92 ? 10.217 -15.706 -18.351 1.00 85.88 92 GLU A C 1
ATOM 757 O O . GLU A 1 92 ? 9.273 -16.451 -18.622 1.00 85.88 92 GLU A O 1
ATOM 762 N N . MET A 1 93 ? 10.057 -14.527 -17.752 1.00 84.88 93 MET A N 1
ATOM 763 C CA . MET A 1 93 ? 8.769 -14.000 -17.318 1.00 84.88 93 MET A CA 1
ATOM 764 C C . MET A 1 93 ? 8.179 -12.942 -18.261 1.00 84.88 93 MET A C 1
ATOM 766 O O . MET A 1 93 ? 7.070 -12.468 -17.996 1.00 84.88 93 MET A O 1
ATOM 770 N N . GLY A 1 94 ? 8.910 -12.515 -19.296 1.00 88.25 94 GLY A N 1
ATOM 771 C CA . GLY A 1 94 ? 8.484 -11.433 -20.190 1.00 88.25 94 GLY A CA 1
ATOM 772 C C . GLY A 1 94 ? 8.261 -10.104 -19.458 1.00 88.25 94 GLY A C 1
ATOM 773 O O . GLY A 1 94 ? 7.342 -9.342 -19.781 1.00 88.25 94 GLY A O 1
ATOM 774 N N . MET A 1 95 ? 9.050 -9.834 -18.411 1.00 90.19 95 MET A N 1
ATOM 775 C CA . MET A 1 95 ? 8.842 -8.704 -17.500 1.00 90.19 95 MET A CA 1
ATOM 776 C C . MET A 1 95 ? 10.041 -7.763 -17.422 1.00 90.19 95 MET A C 1
ATOM 778 O O . MET A 1 95 ? 11.194 -8.172 -17.366 1.00 90.19 95 MET A O 1
ATOM 782 N N . ILE A 1 96 ? 9.746 -6.468 -17.327 1.00 89.75 96 ILE A N 1
ATOM 783 C CA . ILE A 1 96 ? 10.700 -5.424 -16.963 1.00 89.75 96 ILE A CA 1
ATOM 784 C C . ILE A 1 96 ? 10.442 -5.038 -15.516 1.00 89.75 96 ILE A C 1
ATOM 786 O O . ILE A 1 96 ? 9.323 -4.669 -15.147 1.00 89.75 96 ILE A O 1
ATOM 790 N N . TYR A 1 97 ? 1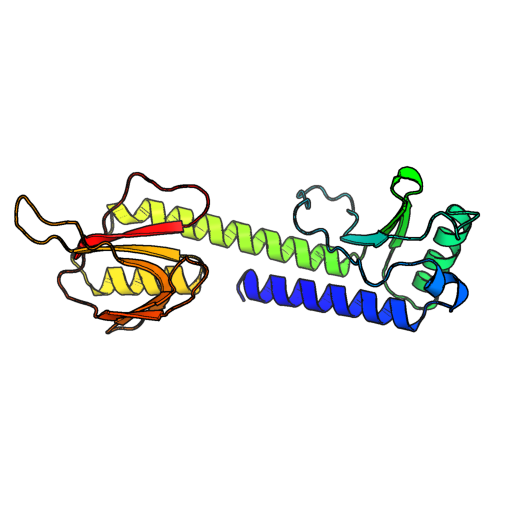1.491 -5.058 -14.708 1.00 89.50 97 TYR A N 1
ATOM 791 C CA . TYR A 1 97 ? 11.456 -4.650 -13.318 1.00 89.50 97 TYR A CA 1
ATOM 792 C C . TYR A 1 97 ? 12.180 -3.330 -13.100 1.00 89.50 97 TYR A C 1
ATOM 794 O O . TYR A 1 97 ? 13.287 -3.114 -13.588 1.00 89.50 97 TYR A O 1
ATOM 802 N N . PHE A 1 98 ? 11.572 -2.467 -12.290 1.00 88.12 98 PHE A N 1
ATOM 803 C CA . PHE A 1 98 ? 12.157 -1.204 -11.863 1.00 88.12 98 PHE A CA 1
ATOM 804 C C . PHE A 1 98 ? 12.350 -1.189 -10.352 1.00 88.12 98 PHE A C 1
ATOM 806 O O . PHE A 1 98 ? 11.414 -1.417 -9.576 1.00 88.12 98 PHE A O 1
ATOM 813 N N . PHE A 1 99 ? 13.554 -0.825 -9.926 1.00 87.19 99 PHE A N 1
ATOM 814 C CA . PHE A 1 99 ? 13.884 -0.543 -8.537 1.00 87.19 99 PHE A CA 1
ATOM 815 C C . PHE A 1 99 ? 14.191 0.944 -8.345 1.00 87.19 99 PHE A C 1
ATOM 817 O O . PHE A 1 99 ? 15.007 1.531 -9.046 1.00 87.19 99 PHE A O 1
ATOM 824 N N . ASN A 1 100 ? 13.572 1.568 -7.343 1.00 87.81 100 ASN A N 1
ATOM 825 C CA . ASN A 1 100 ? 13.848 2.943 -6.939 1.00 87.81 100 ASN A CA 1
ATOM 826 C C . ASN A 1 100 ? 14.084 3.008 -5.424 1.00 87.81 100 ASN A C 1
ATOM 828 O O . ASN A 1 100 ? 13.189 2.730 -4.624 1.00 87.81 100 ASN A O 1
ATOM 832 N N . LYS A 1 101 ? 15.286 3.429 -5.013 1.00 85.12 101 LYS A N 1
ATOM 833 C CA . LYS A 1 101 ? 15.694 3.460 -3.595 1.00 85.12 101 LYS A CA 1
ATOM 834 C C . LYS A 1 101 ? 14.812 4.368 -2.726 1.00 85.12 101 LYS A C 1
ATOM 836 O O . LYS A 1 101 ? 14.577 4.061 -1.559 1.00 85.12 101 LYS A O 1
ATOM 841 N N . ALA A 1 102 ? 14.316 5.480 -3.270 1.00 85.94 102 ALA A N 1
ATOM 842 C CA . ALA A 1 102 ? 13.418 6.363 -2.529 1.00 85.94 102 ALA A CA 1
ATOM 843 C C . ALA A 1 102 ? 12.046 5.703 -2.329 1.00 85.94 102 ALA A C 1
ATOM 845 O O . ALA A 1 102 ? 11.547 5.666 -1.205 1.00 85.94 102 ALA A O 1
ATOM 846 N N . LEU A 1 103 ? 11.472 5.112 -3.380 1.00 86.56 103 LEU A N 1
ATOM 847 C CA . LEU A 1 103 ? 10.219 4.361 -3.290 1.00 86.56 103 LEU A CA 1
ATOM 848 C C . LEU A 1 103 ? 10.330 3.193 -2.296 1.00 86.56 103 LEU A C 1
ATOM 850 O O . LEU A 1 103 ? 9.442 3.040 -1.458 1.00 86.56 103 LEU A O 1
ATOM 854 N N . ASN A 1 104 ? 11.447 2.456 -2.316 1.00 83.94 104 ASN A N 1
ATOM 855 C CA . ASN A 1 104 ? 11.761 1.418 -1.328 1.00 83.94 104 ASN A CA 1
ATOM 856 C C . ASN A 1 104 ? 11.646 1.962 0.110 1.00 83.94 104 ASN A C 1
ATOM 858 O O . ASN A 1 104 ? 10.875 1.455 0.924 1.00 83.94 104 ASN A O 1
ATOM 862 N N . ASN A 1 105 ? 12.338 3.066 0.413 1.00 84.69 105 ASN A N 1
ATOM 863 C CA . ASN A 1 105 ? 12.270 3.685 1.739 1.00 84.69 105 ASN A CA 1
ATOM 864 C C . ASN A 1 105 ? 10.837 4.083 2.128 1.00 84.69 105 ASN A C 1
ATOM 866 O O . ASN A 1 105 ? 10.438 3.925 3.282 1.00 84.69 105 ASN A O 1
ATOM 870 N N . HIS A 1 106 ? 10.043 4.586 1.180 1.00 87.12 106 HIS A N 1
ATOM 871 C CA . HIS A 1 106 ? 8.643 4.923 1.428 1.00 87.12 106 HIS A CA 1
ATOM 872 C C . HIS A 1 106 ? 7.794 3.690 1.778 1.00 87.12 106 HIS A C 1
ATOM 874 O O . HIS A 1 106 ? 6.985 3.781 2.705 1.00 87.12 106 HIS A O 1
ATOM 880 N N . ILE A 1 107 ? 7.995 2.563 1.089 1.00 84.69 107 ILE A N 1
ATOM 881 C CA . ILE A 1 107 ? 7.315 1.285 1.360 1.00 84.69 107 ILE A CA 1
ATOM 882 C C . ILE A 1 107 ? 7.739 0.722 2.716 1.00 84.69 107 ILE A C 1
ATOM 884 O O . ILE A 1 107 ? 6.882 0.337 3.509 1.00 84.69 107 ILE A O 1
ATOM 888 N N . ARG A 1 108 ? 9.037 0.755 3.038 1.00 82.44 108 ARG A N 1
ATOM 889 C CA . ARG A 1 108 ? 9.549 0.321 4.345 1.00 82.44 108 ARG A CA 1
ATOM 890 C C . ARG A 1 108 ? 8.912 1.101 5.495 1.00 82.44 108 ARG A C 1
ATOM 892 O O . ARG A 1 108 ? 8.474 0.504 6.473 1.00 82.44 108 ARG A O 1
ATOM 899 N N . VAL A 1 109 ? 8.840 2.428 5.381 1.00 85.31 109 VAL A N 1
ATOM 900 C CA . VAL A 1 109 ? 8.183 3.267 6.396 1.00 85.31 109 VAL A CA 1
ATOM 901 C C . VAL A 1 109 ? 6.696 2.931 6.503 1.00 85.31 109 VAL A C 1
ATOM 903 O O . VAL A 1 109 ? 6.189 2.822 7.611 1.00 85.31 109 VAL A O 1
ATOM 906 N N . TYR A 1 110 ? 6.006 2.729 5.377 1.00 85.62 110 TYR A N 1
ATOM 907 C CA . TYR A 1 110 ? 4.610 2.287 5.381 1.00 85.62 110 TYR A CA 1
ATOM 908 C C . TYR A 1 110 ? 4.422 0.963 6.137 1.00 85.62 110 TYR A C 1
ATOM 910 O O . TYR A 1 110 ? 3.547 0.882 6.992 1.00 85.62 110 TYR A O 1
ATOM 918 N N . ARG A 1 111 ? 5.258 -0.047 5.868 1.00 80.38 111 ARG A N 1
ATOM 919 C CA . ARG A 1 111 ? 5.178 -1.362 6.523 1.00 80.38 111 ARG A CA 1
ATOM 920 C C . ARG A 1 111 ? 5.447 -1.289 8.024 1.00 80.38 111 ARG A C 1
ATOM 922 O O . ARG A 1 111 ? 4.727 -1.920 8.784 1.00 80.38 111 ARG A O 1
ATOM 929 N N . LEU A 1 112 ? 6.436 -0.498 8.449 1.00 83.56 112 LEU A N 1
ATOM 930 C CA . LEU A 1 112 ? 6.688 -0.251 9.873 1.00 83.56 112 LEU A CA 1
ATOM 931 C C . LEU A 1 112 ? 5.485 0.419 10.545 1.00 83.56 112 LEU A C 1
ATOM 933 O O . LEU A 1 112 ? 5.048 -0.048 11.585 1.00 83.56 112 LEU A O 1
ATOM 937 N N . MET A 1 113 ? 4.896 1.440 9.912 1.00 82.25 113 MET A N 1
ATOM 938 C CA . MET A 1 113 ? 3.686 2.090 10.430 1.00 82.25 113 MET A CA 1
ATOM 939 C C . MET A 1 113 ? 2.510 1.114 10.539 1.00 82.25 113 MET A C 1
ATOM 941 O O . MET A 1 113 ? 1.845 1.094 11.564 1.00 82.25 113 MET A O 1
ATOM 945 N N . ALA A 1 114 ? 2.274 0.288 9.516 1.00 78.88 114 ALA A N 1
ATOM 946 C CA . ALA A 1 114 ? 1.210 -0.714 9.542 1.00 78.88 114 ALA A CA 1
ATOM 947 C C . ALA A 1 114 ? 1.430 -1.768 10.645 1.00 78.88 114 ALA A C 1
ATOM 949 O O . ALA A 1 114 ? 0.484 -2.173 11.310 1.00 78.88 114 ALA A O 1
ATOM 950 N N . TYR A 1 115 ? 2.680 -2.185 10.866 1.00 81.56 115 TYR A N 1
ATOM 951 C CA . TYR A 1 115 ? 3.044 -3.109 11.942 1.00 81.56 115 TYR A CA 1
ATOM 952 C C . TYR A 1 115 ? 2.863 -2.487 13.334 1.00 81.56 115 TYR A C 1
ATOM 954 O O . TYR A 1 115 ? 2.345 -3.133 14.241 1.00 81.56 115 TYR A O 1
ATOM 962 N N . ASP A 1 116 ? 3.274 -1.232 13.518 1.00 77.69 116 ASP A N 1
ATOM 963 C CA . ASP A 1 116 ? 3.089 -0.511 14.781 1.00 77.69 116 ASP A CA 1
ATOM 964 C C . ASP A 1 116 ? 1.598 -0.299 15.088 1.00 77.69 116 ASP A C 1
ATOM 966 O O . ASP A 1 116 ? 1.176 -0.485 16.230 1.00 77.69 116 ASP A O 1
ATOM 970 N N . GLU A 1 117 ? 0.795 0.034 14.073 1.00 74.19 117 GLU A N 1
ATOM 971 C CA . GLU A 1 117 ? -0.664 0.150 14.182 1.00 74.19 117 GLU A CA 1
ATOM 972 C C . GLU A 1 117 ? -1.306 -1.185 14.581 1.00 74.19 117 GLU A C 1
ATOM 974 O O . GLU A 1 117 ? -2.097 -1.212 15.524 1.00 74.19 117 GLU A O 1
ATOM 979 N N . ASP A 1 118 ? -0.917 -2.299 13.950 1.00 73.12 118 ASP A N 1
ATOM 980 C CA . ASP A 1 118 ? -1.407 -3.630 14.329 1.00 73.12 118 ASP A CA 1
ATOM 981 C C . ASP A 1 118 ? -1.029 -3.975 15.777 1.00 73.12 118 ASP A C 1
ATOM 983 O O . ASP A 1 118 ? -1.890 -4.333 16.577 1.00 73.12 118 ASP A O 1
ATOM 987 N N . ASN A 1 119 ? 0.228 -3.766 16.182 1.00 73.00 119 ASN A N 1
ATOM 988 C CA . ASN A 1 119 ? 0.652 -4.012 17.565 1.00 73.00 119 ASN A CA 1
ATOM 989 C C . ASN A 1 119 ? -0.094 -3.152 18.586 1.00 73.00 119 ASN A C 1
ATOM 991 O O . ASN A 1 119 ? -0.419 -3.635 19.674 1.00 73.00 119 ASN A O 1
ATOM 995 N N . PHE A 1 120 ? -0.345 -1.883 18.264 1.00 70.69 120 PHE A N 1
ATOM 996 C CA . PHE A 1 120 ? -1.110 -0.987 19.122 1.00 70.69 120 PHE A CA 1
ATOM 997 C C . PHE A 1 120 ? -2.546 -1.484 19.289 1.00 70.69 120 PHE A C 1
ATOM 999 O O . PHE A 1 120 ? -3.033 -1.565 20.418 1.00 70.69 120 PHE A O 1
ATOM 1006 N N . VAL A 1 121 ? -3.198 -1.881 18.193 1.00 65.00 121 VAL A N 1
ATOM 1007 C CA . VAL A 1 121 ? -4.536 -2.474 18.248 1.00 65.00 121 VAL A CA 1
ATOM 1008 C C . VAL A 1 121 ? -4.504 -3.755 19.077 1.00 65.00 121 VAL A C 1
ATOM 1010 O O . VAL A 1 121 ? -5.245 -3.861 20.048 1.00 65.00 121 VAL A O 1
ATOM 1013 N N . GLN A 1 122 ? -3.588 -4.687 18.806 1.00 64.81 122 GLN A N 1
ATOM 1014 C CA . GLN A 1 122 ? -3.438 -5.923 19.585 1.00 64.81 122 GLN A CA 1
ATOM 1015 C C . GLN A 1 122 ? -3.214 -5.656 21.083 1.00 64.81 122 GLN A C 1
ATOM 1017 O O . GLN A 1 122 ? -3.730 -6.382 21.938 1.00 64.81 122 GLN A O 1
ATOM 1022 N N . HIS A 1 123 ? -2.451 -4.616 21.431 1.00 68.88 123 HIS A N 1
ATOM 1023 C CA . HIS A 1 123 ? -2.249 -4.196 22.816 1.00 68.88 123 HIS A CA 1
ATOM 1024 C C . HIS A 1 123 ? -3.552 -3.723 23.470 1.00 68.88 123 HIS A C 1
ATOM 1026 O O . HIS A 1 123 ? -3.867 -4.155 24.582 1.00 68.88 123 HIS A O 1
ATOM 1032 N N . TRP A 1 124 ? -4.323 -2.878 22.786 1.00 65.81 124 TRP A N 1
ATOM 1033 C CA . TRP A 1 124 ? -5.626 -2.416 23.265 1.00 65.81 124 TRP A CA 1
ATOM 1034 C C . TRP A 1 124 ? -6.637 -3.544 23.394 1.00 65.81 124 TRP A C 1
ATOM 1036 O O . TRP A 1 124 ? -7.300 -3.663 24.423 1.00 65.81 124 TRP A O 1
ATOM 1046 N N . MET A 1 125 ? -6.683 -4.433 22.410 1.00 62.66 125 MET A N 1
ATOM 1047 C CA . MET A 1 125 ? -7.587 -5.571 22.430 1.00 62.66 125 MET A CA 1
ATOM 1048 C C . MET A 1 125 ? -7.288 -6.526 23.600 1.00 62.66 125 MET A C 1
ATOM 1050 O O . MET A 1 125 ? -8.201 -7.090 24.196 1.00 62.66 125 MET A O 1
ATOM 1054 N N . LYS A 1 126 ? -6.020 -6.661 24.015 1.00 62.72 126 LYS A N 1
ATOM 1055 C CA . LYS A 1 126 ? -5.645 -7.395 25.242 1.00 62.72 126 LYS A CA 1
ATOM 1056 C C . LYS A 1 126 ? -6.071 -6.690 26.532 1.00 62.72 126 LYS A C 1
ATOM 1058 O O . LYS A 1 126 ? -6.204 -7.353 27.558 1.00 62.72 126 LYS A O 1
ATOM 1063 N N . ARG A 1 127 ? -6.242 -5.366 26.503 1.00 64.44 127 ARG A N 1
ATOM 1064 C CA . ARG A 1 127 ? -6.637 -4.551 27.661 1.00 64.44 127 ARG A CA 1
ATOM 1065 C C . ARG A 1 127 ? -8.146 -4.453 27.857 1.00 64.44 127 ARG A C 1
ATOM 1067 O O . ARG A 1 127 ? -8.556 -4.193 28.982 1.00 64.44 127 ARG A O 1
ATOM 1074 N N . LEU A 1 128 ? -8.941 -4.718 26.817 1.00 63.12 128 LEU A N 1
ATOM 1075 C CA . LEU A 1 128 ? -10.410 -4.705 26.853 1.00 63.12 128 LEU A CA 1
ATOM 1076 C C . LEU A 1 128 ? -11.026 -5.373 28.102 1.00 63.12 128 LEU A C 1
ATOM 1078 O O . LEU A 1 128 ? -11.841 -4.721 28.746 1.00 63.12 128 LEU A O 1
ATOM 1082 N N . PRO A 1 129 ? -10.613 -6.587 28.533 1.00 58.44 129 PRO A N 1
ATOM 1083 C CA . PRO A 1 129 ? -11.210 -7.251 29.702 1.00 58.44 129 PRO A CA 1
ATOM 1084 C C . PRO A 1 129 ? -10.955 -6.556 31.047 1.00 58.44 129 PRO A C 1
ATOM 1086 O O . PRO A 1 129 ? -11.531 -6.945 32.057 1.00 58.44 129 PRO A O 1
ATOM 1089 N N . PHE A 1 130 ? -10.043 -5.582 31.085 1.00 60.16 130 PHE A N 1
ATOM 1090 C CA . PHE A 1 130 ? -9.632 -4.867 32.295 1.00 60.16 130 PHE A CA 1
ATOM 1091 C C . PHE A 1 130 ? -10.153 -3.426 32.338 1.00 60.16 130 PHE A C 1
ATOM 1093 O O . PHE A 1 130 ? -9.902 -2.719 33.314 1.00 60.16 130 PHE A O 1
ATOM 1100 N N . ILE A 1 131 ? -10.839 -2.976 31.283 1.00 62.91 131 ILE A N 1
ATOM 1101 C CA . ILE A 1 131 ? -11.558 -1.703 31.279 1.00 62.91 131 ILE A CA 1
ATOM 1102 C C . ILE A 1 131 ? -12.840 -1.917 32.087 1.00 62.91 131 ILE A C 1
ATOM 1104 O O . ILE A 1 131 ? -13.532 -2.916 31.896 1.00 62.91 131 ILE A O 1
ATOM 1108 N N . ASP A 1 132 ? -13.155 -0.995 33.000 1.00 59.28 132 ASP A N 1
ATOM 1109 C CA . ASP A 1 132 ? -14.440 -0.993 33.704 1.00 59.28 132 ASP A CA 1
ATOM 1110 C C . ASP A 1 132 ? -15.543 -0.678 32.685 1.00 59.28 132 ASP A C 1
ATOM 1112 O O . ASP A 1 132 ? -15.882 0.476 32.427 1.00 59.28 132 ASP A O 1
ATOM 1116 N N . SER A 1 133 ? -16.039 -1.742 32.052 1.00 58.53 133 SER A N 1
ATOM 1117 C CA . SER A 1 133 ? -16.981 -1.756 30.923 1.00 58.53 133 SER A CA 1
ATOM 1118 C C . SER A 1 133 ? -18.315 -1.040 31.170 1.00 58.53 133 SER A C 1
ATOM 1120 O O . SER A 1 133 ? -19.135 -0.992 30.265 1.00 58.53 133 SER A O 1
ATOM 1122 N N . ASN A 1 134 ? -18.526 -0.466 32.359 1.00 58.69 134 ASN A N 1
ATOM 1123 C CA . ASN A 1 134 ? -19.743 0.248 32.745 1.00 58.69 134 ASN A CA 1
ATOM 1124 C C . ASN A 1 134 ? -19.643 1.773 32.579 1.00 58.69 134 ASN A C 1
ATOM 1126 O O . ASN A 1 134 ? -20.597 2.483 32.889 1.00 58.69 134 ASN A O 1
ATOM 1130 N N . LYS A 1 135 ? -18.488 2.310 32.164 1.00 68.31 135 LYS A N 1
ATOM 1131 C CA . LYS A 1 135 ? -18.324 3.753 31.942 1.00 68.31 135 LYS A CA 1
ATOM 1132 C C . LYS A 1 135 ? -18.350 4.079 30.460 1.00 68.31 135 LYS A C 1
ATOM 1134 O O . LYS A 1 135 ? -17.374 3.865 29.742 1.00 68.31 135 LYS A O 1
ATOM 1139 N N . LEU A 1 136 ? -19.440 4.710 30.033 1.00 71.25 136 LEU A N 1
ATOM 1140 C CA . LEU A 1 136 ? -19.643 5.171 28.663 1.00 71.25 136 LEU A CA 1
ATOM 1141 C C . LEU A 1 136 ? -18.480 6.021 28.124 1.00 71.25 136 LEU A C 1
ATOM 1143 O O . LEU A 1 136 ? -18.090 5.900 26.962 1.00 71.25 136 LEU A O 1
ATOM 1147 N N . THR A 1 137 ? -17.883 6.855 28.978 1.00 73.12 137 THR A N 1
ATOM 1148 C CA . THR A 1 137 ? -16.722 7.684 28.625 1.00 73.12 137 THR A CA 1
ATOM 1149 C C . THR A 1 137 ? -15.524 6.856 28.174 1.00 73.12 137 THR A C 1
ATOM 1151 O O . THR A 1 137 ? -14.836 7.247 27.230 1.00 73.12 137 THR A O 1
ATOM 1154 N N . ASP A 1 138 ? -15.295 5.709 28.811 1.00 73.06 138 ASP A N 1
ATOM 1155 C CA . ASP A 1 138 ? -14.138 4.854 28.557 1.00 73.06 138 ASP A CA 1
ATOM 1156 C C . ASP A 1 138 ? -14.347 4.068 27.253 1.00 73.06 138 ASP A C 1
ATOM 1158 O O . ASP A 1 138 ? -13.429 3.964 26.437 1.00 73.06 138 ASP A O 1
ATOM 1162 N N . ILE A 1 139 ? -15.588 3.634 26.994 1.00 73.94 139 ILE A N 1
ATOM 1163 C CA . ILE A 1 139 ? -16.006 2.999 25.734 1.00 73.94 139 ILE A CA 1
ATOM 1164 C C . ILE A 1 139 ? -15.824 3.966 24.559 1.00 73.94 139 ILE A C 1
ATOM 1166 O O . ILE A 1 139 ? -15.171 3.638 23.570 1.00 73.94 139 ILE A O 1
ATOM 1170 N N . LEU A 1 140 ? -16.350 5.190 24.664 1.00 77.06 140 LEU A N 1
ATOM 1171 C CA . LEU A 1 140 ? -16.234 6.183 23.594 1.00 77.06 140 LEU A CA 1
ATOM 1172 C C . LEU A 1 140 ? -14.793 6.634 23.362 1.00 77.06 140 LEU A C 1
ATOM 1174 O O . LEU A 1 140 ? -14.410 6.861 22.213 1.00 77.06 140 LEU A O 1
ATOM 1178 N N . SER A 1 141 ? -13.997 6.778 24.426 1.00 79.62 141 SER A N 1
ATOM 1179 C CA . SER A 1 141 ? -12.573 7.097 24.299 1.00 79.62 141 SER A CA 1
ATOM 1180 C C . SER A 1 141 ? -11.846 5.997 23.533 1.00 79.62 141 SER A C 1
ATOM 1182 O O . SER A 1 141 ? -11.132 6.291 22.576 1.00 79.62 141 SER A O 1
ATOM 1184 N N . LEU A 1 142 ? -12.103 4.732 23.878 1.00 77.69 142 LEU A N 1
ATOM 1185 C CA . LEU A 1 142 ? -11.515 3.589 23.193 1.00 77.69 142 LEU A CA 1
ATOM 1186 C C . LEU A 1 142 ? -11.917 3.537 21.716 1.00 77.69 142 LEU A C 1
ATOM 1188 O O . LEU A 1 142 ? -11.051 3.433 20.853 1.00 77.69 142 LEU A O 1
ATOM 1192 N N . LEU A 1 143 ? -13.211 3.640 21.402 1.00 78.38 143 LEU A N 1
ATOM 1193 C CA . LEU A 1 143 ? -13.683 3.583 20.015 1.00 78.38 143 LEU A CA 1
ATOM 1194 C C . LEU A 1 143 ? -13.112 4.738 19.181 1.00 78.38 143 LEU A C 1
ATOM 1196 O O . LEU A 1 143 ? -12.775 4.541 18.015 1.00 78.38 143 LEU A O 1
ATOM 1200 N N . LYS A 1 144 ? -12.948 5.935 19.767 1.00 80.94 144 LYS A N 1
ATOM 1201 C CA . LYS A 1 144 ? -12.270 7.065 19.109 1.00 80.94 144 LYS A CA 1
ATOM 1202 C C . LYS A 1 144 ? -10.796 6.773 18.852 1.00 80.94 144 LYS A C 1
ATOM 1204 O O . LYS A 1 144 ? -10.323 7.055 17.754 1.00 80.94 144 LYS A O 1
ATOM 1209 N N . GLU A 1 145 ? -10.075 6.224 19.827 1.00 76.81 145 GLU A N 1
ATOM 1210 C CA . GLU A 1 145 ? -8.656 5.879 19.683 1.00 76.81 145 GLU A CA 1
ATOM 1211 C C . GLU A 1 145 ? -8.432 4.753 18.670 1.00 76.81 145 GLU A C 1
ATOM 1213 O O . GLU A 1 145 ? -7.551 4.856 17.814 1.00 76.81 145 GLU A O 1
ATOM 1218 N N . LEU A 1 146 ? -9.269 3.715 18.702 1.00 75.00 146 LEU A N 1
ATOM 1219 C CA 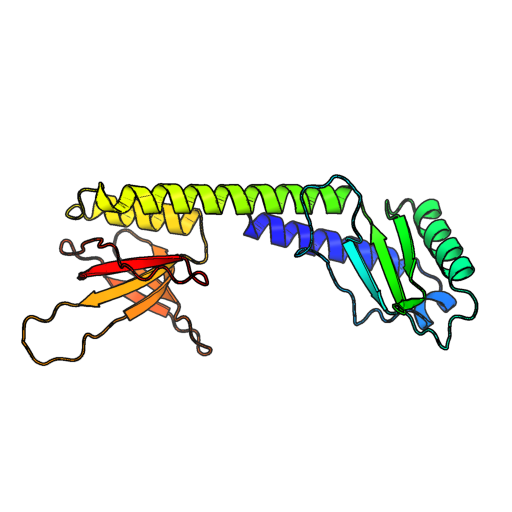. LEU A 1 146 ? -9.239 2.629 17.729 1.00 75.00 146 LEU A CA 1
ATOM 1220 C C . LEU A 1 146 ? -9.595 3.139 16.335 1.00 75.00 146 LEU A C 1
ATOM 1222 O O . LEU A 1 146 ? -8.843 2.874 15.406 1.00 75.00 146 LEU A O 1
ATOM 1226 N N . LYS A 1 147 ? -10.639 3.965 16.182 1.00 77.56 147 LYS A N 1
ATOM 1227 C CA . LYS A 1 147 ? -10.977 4.609 14.899 1.00 77.56 147 LYS A CA 1
ATOM 1228 C C . LYS A 1 147 ? -9.871 5.536 14.393 1.00 77.56 147 LYS A C 1
ATOM 1230 O O . LYS A 1 147 ? -9.693 5.681 13.183 1.00 77.56 147 LYS A O 1
ATOM 1235 N N . PHE A 1 148 ? -9.178 6.234 15.289 1.00 73.56 148 PHE A N 1
ATOM 1236 C CA . PHE A 1 148 ? -8.071 7.114 14.918 1.00 73.56 148 PHE A CA 1
ATOM 1237 C C . PHE A 1 148 ? -6.868 6.313 14.405 1.00 73.56 148 PHE A C 1
ATOM 1239 O O . PHE A 1 148 ? -6.178 6.760 13.485 1.00 73.56 148 PHE A O 1
ATOM 1246 N N . THR A 1 149 ? -6.637 5.137 14.989 1.00 66.44 149 THR A N 1
ATOM 1247 C CA . THR A 1 149 ? -5.454 4.311 14.725 1.00 66.44 149 THR A CA 1
ATOM 1248 C C . THR A 1 149 ? -5.673 3.290 13.609 1.00 66.44 149 THR A C 1
ATOM 1250 O O . THR A 1 149 ? -4.745 3.012 12.859 1.00 66.44 149 THR A O 1
ATOM 1253 N N . SER A 1 150 ? -6.895 2.778 13.462 1.00 65.31 150 SER A N 1
ATOM 1254 C CA . SER A 1 150 ? -7.300 1.784 12.468 1.00 65.31 150 SER A CA 1
ATOM 1255 C C . SER A 1 150 ? -8.562 2.244 11.730 1.00 65.31 150 SER A C 1
ATOM 1257 O O . SER A 1 150 ? -9.509 2.786 12.310 1.00 65.31 150 SER A O 1
ATOM 1259 N N . ASP A 1 151 ? -8.570 2.056 10.411 1.00 62.53 151 ASP A N 1
ATOM 1260 C CA . ASP A 1 151 ? -9.742 2.333 9.578 1.00 62.53 151 ASP A CA 1
ATOM 1261 C C . ASP A 1 151 ? -10.720 1.152 9.505 1.00 62.53 151 ASP A C 1
ATOM 1263 O O . ASP A 1 151 ? -11.879 1.385 9.174 1.00 62.53 151 ASP A O 1
ATOM 1267 N N . ASP A 1 152 ? -10.292 -0.053 9.894 1.00 65.38 152 ASP A N 1
ATOM 1268 C CA . ASP A 1 152 ? -11.031 -1.311 9.724 1.00 65.38 152 ASP A CA 1
ATOM 1269 C C . ASP A 1 152 ? -11.378 -1.948 11.077 1.00 65.38 152 ASP A C 1
ATOM 1271 O O . ASP A 1 152 ? -11.199 -3.145 11.307 1.00 65.38 152 ASP A O 1
ATOM 1275 N N . VAL A 1 153 ? -11.858 -1.116 12.003 1.00 67.81 153 VAL A N 1
ATOM 1276 C CA . VAL A 1 153 ? -12.388 -1.586 13.285 1.00 67.81 153 VAL A CA 1
ATOM 1277 C C . VAL A 1 153 ? -13.798 -2.104 13.041 1.00 67.81 153 VAL A C 1
ATOM 1279 O O . VAL A 1 153 ? -14.723 -1.307 12.874 1.00 67.81 153 VAL A O 1
ATOM 1282 N N . PHE A 1 154 ? -13.959 -3.420 12.980 1.00 68.69 154 PHE A N 1
ATOM 1283 C CA . PHE A 1 154 ? -15.264 -4.055 12.883 1.00 68.69 154 PHE A CA 1
ATOM 1284 C C . PHE A 1 154 ? -15.920 -4.064 14.258 1.00 68.69 154 PHE A C 1
ATOM 1286 O O . PHE A 1 154 ? -15.303 -4.419 15.260 1.00 68.69 154 PHE A O 1
ATOM 1293 N N . VAL A 1 155 ? -17.174 -3.641 14.304 1.00 70.38 155 VAL A N 1
ATOM 1294 C CA . VAL A 1 155 ? -17.996 -3.668 15.502 1.00 70.38 155 VAL A CA 1
ATOM 1295 C C . VAL A 1 155 ? -19.238 -4.492 15.229 1.00 70.38 155 VAL A C 1
ATOM 1297 O O . VAL A 1 155 ? -19.958 -4.255 14.259 1.00 70.38 155 VAL A O 1
ATOM 1300 N N . GLN A 1 156 ? -19.498 -5.421 16.135 1.00 68.44 156 GLN A N 1
ATOM 1301 C CA . GLN A 1 156 ? -20.751 -6.138 16.257 1.00 68.44 156 GLN A CA 1
ATOM 1302 C C . GLN A 1 156 ? -21.520 -5.533 17.437 1.00 68.44 156 GLN A C 1
ATOM 1304 O O . GLN A 1 156 ? -20.961 -5.369 18.517 1.00 68.44 156 GLN A O 1
ATOM 1309 N N . LEU A 1 157 ? -22.776 -5.154 17.225 1.00 65.94 157 LEU A N 1
ATOM 1310 C CA . LEU A 1 157 ? -23.690 -4.664 18.252 1.00 65.94 157 LEU A CA 1
ATOM 1311 C C . LEU A 1 157 ? -24.793 -5.693 18.464 1.00 65.94 157 LEU A C 1
ATOM 1313 O O . LEU A 1 157 ? -25.548 -5.973 17.532 1.00 65.94 157 LEU A O 1
ATOM 1317 N N . THR A 1 158 ? -24.909 -6.228 19.672 1.00 61.69 158 THR A N 1
ATOM 1318 C CA . THR A 1 158 ? -25.979 -7.162 20.050 1.00 61.69 158 THR A CA 1
ATOM 1319 C C . THR A 1 158 ? -26.913 -6.496 21.047 1.00 61.69 158 THR A C 1
ATOM 1321 O O . THR A 1 158 ? -26.453 -6.035 22.085 1.00 61.69 158 THR A O 1
ATOM 1324 N N . MET A 1 159 ? -28.210 -6.446 20.738 1.00 57.22 159 MET A N 1
ATOM 1325 C CA . MET A 1 159 ? -29.251 -6.046 21.692 1.00 57.22 159 MET A CA 1
ATOM 1326 C C . MET A 1 159 ? -29.746 -7.281 22.440 1.00 57.22 159 MET A C 1
ATOM 1328 O O . MET A 1 159 ? -30.305 -8.179 21.806 1.00 57.22 159 MET A O 1
ATOM 1332 N N . GLU A 1 160 ? -29.560 -7.338 23.762 1.00 51.03 160 GLU A N 1
ATOM 1333 C CA . GLU A 1 160 ? -30.237 -8.354 24.575 1.00 51.03 160 GLU A CA 1
ATOM 1334 C C . GLU A 1 160 ? -31.707 -7.952 24.770 1.00 51.03 160 GLU A C 1
ATOM 1336 O O . GLU A 1 160 ? -32.068 -7.219 25.693 1.00 51.03 160 GLU A O 1
ATOM 1341 N N . GLU A 1 161 ? -32.603 -8.457 23.919 1.00 45.06 161 GLU A N 1
ATOM 1342 C CA . GLU A 1 161 ? -34.013 -8.510 24.298 1.00 45.06 161 GLU A CA 1
ATOM 1343 C C . GLU A 1 161 ? -34.208 -9.688 25.259 1.00 45.06 161 GLU A C 1
ATOM 1345 O O . GLU A 1 161 ? -34.128 -10.852 24.872 1.00 45.06 161 GLU A O 1
ATOM 1350 N N . ASN A 1 162 ? -34.466 -9.387 26.537 1.00 41.94 162 ASN A N 1
ATOM 1351 C CA . ASN A 1 162 ? -34.929 -10.360 27.527 1.00 41.94 162 ASN A CA 1
ATOM 1352 C C . ASN A 1 162 ? -36.194 -11.066 27.007 1.00 41.94 162 ASN A C 1
ATOM 1354 O O . ASN A 1 162 ? -37.287 -10.541 27.212 1.00 41.94 162 ASN A O 1
ATOM 1358 N N . ASN A 1 163 ? -36.060 -12.216 26.341 1.00 38.03 163 ASN A N 1
ATOM 1359 C CA . ASN A 1 163 ? -37.047 -13.297 26.257 1.00 38.03 163 ASN A CA 1
ATOM 1360 C C . ASN A 1 163 ? -36.495 -14.489 25.458 1.00 38.03 163 ASN A C 1
ATOM 1362 O O . ASN A 1 163 ? -35.901 -14.322 24.400 1.00 38.03 163 ASN A O 1
ATOM 1366 N N . ASP A 1 164 ? -36.787 -15.700 25.938 1.00 43.00 164 ASP A N 1
ATOM 1367 C CA . ASP A 1 164 ? -36.297 -17.012 25.470 1.00 43.00 164 ASP A CA 1
ATOM 1368 C C . ASP A 1 164 ? -36.552 -17.380 23.986 1.00 43.00 164 ASP A C 1
ATOM 1370 O O . ASP A 1 164 ? -36.256 -18.500 23.580 1.00 43.00 164 ASP A O 1
ATOM 1374 N N . PHE A 1 165 ? -37.098 -16.492 23.153 1.00 42.44 165 PHE A N 1
ATOM 1375 C CA . PHE A 1 165 ? -37.402 -16.763 21.743 1.00 42.44 165 PHE A CA 1
ATOM 1376 C C . PHE A 1 165 ? -37.472 -15.466 20.916 1.00 42.44 165 PHE A C 1
ATOM 1378 O O . PHE A 1 165 ? -38.563 -15.060 20.521 1.00 42.44 165 PHE A O 1
ATOM 1385 N N . VAL A 1 166 ? -36.343 -14.812 20.622 1.00 37.81 166 VAL A N 1
ATOM 1386 C CA . VAL A 1 166 ? -36.270 -13.782 19.564 1.00 37.81 166 VAL A CA 1
ATOM 1387 C C . VAL A 1 166 ? -34.900 -13.841 18.881 1.00 37.81 166 VAL A C 1
ATOM 1389 O O . VAL A 1 166 ? -33.879 -13.975 19.548 1.00 37.81 166 VAL A O 1
ATOM 1392 N N . ASP A 1 167 ? -34.888 -13.776 17.546 1.00 38.88 167 ASP A N 1
ATOM 1393 C CA . ASP A 1 167 ? -33.679 -13.597 16.738 1.00 38.88 167 ASP A CA 1
ATOM 1394 C C . ASP A 1 167 ? -32.896 -12.373 17.240 1.00 38.88 167 ASP A C 1
ATOM 1396 O O . ASP A 1 167 ? -33.376 -11.240 17.141 1.00 38.88 167 ASP A O 1
ATOM 1400 N N . ASN A 1 168 ? -31.686 -12.595 17.762 1.00 47.19 168 ASN A N 1
ATOM 1401 C CA . ASN A 1 168 ? -30.749 -11.526 18.096 1.00 47.19 168 ASN A CA 1
ATOM 1402 C C . ASN A 1 168 ? -30.590 -10.618 16.870 1.00 47.19 168 ASN A C 1
ATOM 1404 O O . ASN A 1 168 ? -30.042 -11.032 15.846 1.00 47.19 168 ASN A O 1
ATOM 1408 N N . THR A 1 169 ? -31.074 -9.377 16.954 1.00 53.44 169 THR A N 1
ATOM 1409 C CA . THR A 1 169 ? -30.814 -8.395 15.900 1.00 53.44 169 THR A CA 1
ATOM 1410 C C . THR A 1 169 ? -29.395 -7.893 16.090 1.00 53.44 169 THR A C 1
ATOM 1412 O O . THR A 1 169 ? -29.134 -6.951 16.835 1.00 53.44 169 THR A O 1
ATOM 1415 N N . THR A 1 170 ? -28.465 -8.580 15.441 1.00 61.62 170 THR A N 1
ATOM 1416 C CA . THR A 1 170 ? -27.060 -8.211 15.438 1.00 61.62 170 THR A CA 1
ATOM 1417 C C . THR A 1 170 ? -26.821 -7.146 14.375 1.00 61.62 170 THR A C 1
ATOM 1419 O O . THR A 1 170 ? -27.104 -7.361 13.194 1.00 61.62 170 THR A O 1
ATOM 1422 N N . LEU A 1 171 ? -26.298 -5.991 14.779 1.00 66.69 171 LEU A N 1
ATOM 1423 C CA . LEU A 1 171 ? -25.895 -4.943 13.853 1.00 66.69 171 LEU A CA 1
ATOM 1424 C C . LEU A 1 171 ? -24.373 -4.934 13.702 1.00 66.69 171 LEU A C 1
ATOM 1426 O O . LEU A 1 171 ? -23.643 -4.688 14.654 1.00 66.69 171 LEU A O 1
ATOM 1430 N N . GLU A 1 172 ? -23.898 -5.198 12.492 1.00 72.19 172 GLU A N 1
ATOM 1431 C CA . GLU A 1 172 ? -22.481 -5.403 12.191 1.00 72.19 172 GLU A CA 1
ATOM 1432 C C . GLU A 1 172 ? -21.969 -4.355 11.202 1.00 72.19 172 GLU A C 1
ATOM 1434 O O . GLU A 1 172 ? -22.615 -4.060 10.191 1.00 72.19 172 GLU A O 1
ATOM 1439 N N . GLY A 1 173 ? -20.790 -3.794 11.463 1.00 73.19 173 GLY A N 1
ATOM 1440 C CA . GLY A 1 173 ? -20.176 -2.850 10.537 1.00 73.19 173 GLY A CA 1
ATOM 1441 C C . GLY A 1 173 ? -18.837 -2.294 10.992 1.00 73.19 173 GLY A C 1
ATOM 1442 O O . GLY A 1 173 ? -18.439 -2.400 12.145 1.00 73.19 173 GLY A O 1
ATOM 1443 N N . ILE A 1 174 ? -18.131 -1.662 10.062 1.00 78.38 174 ILE A N 1
ATOM 1444 C CA . ILE A 1 174 ? -16.860 -0.989 10.322 1.00 78.38 174 ILE A CA 1
ATOM 1445 C C . ILE A 1 174 ? -17.140 0.394 10.908 1.00 78.38 174 ILE A C 1
ATOM 1447 O O . ILE A 1 174 ? -17.941 1.154 10.360 1.00 78.38 174 ILE A O 1
ATOM 1451 N N . ILE A 1 175 ? -16.459 0.769 11.992 1.00 81.19 175 ILE A N 1
ATOM 1452 C CA . ILE A 1 175 ? -16.583 2.112 12.564 1.00 81.19 175 ILE A CA 1
ATOM 1453 C C . ILE A 1 175 ? -16.109 3.145 11.541 1.00 81.19 175 ILE A C 1
ATOM 1455 O O . ILE A 1 175 ? -14.923 3.258 11.233 1.00 81.19 175 ILE A O 1
ATOM 1459 N N . LYS A 1 176 ? -17.030 3.987 11.075 1.00 83.31 176 LYS A N 1
ATOM 1460 C CA . LYS A 1 176 ? -16.734 5.129 10.206 1.00 83.31 176 LYS A CA 1
ATOM 1461 C C . LYS A 1 176 ? -16.433 6.385 11.010 1.00 83.31 176 LYS A C 1
ATOM 1463 O O . LYS A 1 176 ? -15.515 7.140 10.682 1.00 83.31 176 LYS A O 1
ATOM 1468 N N . LYS A 1 177 ? -17.206 6.618 12.072 1.00 85.44 177 LYS A N 1
ATOM 1469 C CA . LYS A 1 177 ? -17.090 7.805 12.922 1.00 85.44 177 LYS A CA 1
ATOM 1470 C C . LYS A 1 177 ? -17.587 7.508 14.330 1.00 85.44 177 LYS A C 1
ATOM 1472 O O . LYS A 1 177 ? -18.590 6.828 14.497 1.00 85.44 177 LYS A O 1
ATOM 1477 N N . VAL A 1 178 ? -16.923 8.093 15.320 1.00 83.19 178 VAL A N 1
ATOM 1478 C CA . VAL A 1 178 ? -17.339 8.054 16.726 1.00 83.19 178 VAL A CA 1
ATOM 1479 C C . VAL A 1 178 ? -17.481 9.484 17.222 1.00 83.19 178 VAL A C 1
ATOM 1481 O O . VAL A 1 178 ? -16.581 10.306 17.039 1.00 83.19 178 VAL A O 1
ATOM 1484 N N . THR A 1 179 ? -18.613 9.793 17.839 1.00 85.50 179 THR A N 1
ATOM 1485 C CA . THR A 1 179 ? -18.871 11.071 18.511 1.00 85.50 179 THR A CA 1
ATOM 1486 C C . THR A 1 179 ? -19.309 10.817 19.949 1.00 85.50 179 THR A C 1
ATOM 1488 O O . THR A 1 179 ? -19.418 9.673 20.372 1.00 85.50 179 THR A O 1
ATOM 1491 N N . ASP A 1 180 ? -19.590 11.879 20.701 1.00 80.31 180 ASP A N 1
ATOM 1492 C CA . ASP A 1 180 ? -20.094 11.751 22.073 1.00 80.31 180 ASP A CA 1
ATOM 1493 C C . ASP A 1 180 ? -21.536 11.215 22.143 1.00 80.31 180 ASP A C 1
ATOM 1495 O O . ASP A 1 180 ? -22.005 10.870 23.219 1.00 80.31 180 ASP A O 1
ATOM 1499 N N . LYS A 1 181 ? -22.263 11.193 21.015 1.00 80.06 181 LYS A N 1
ATOM 1500 C CA . LYS A 1 181 ? -23.705 10.880 20.965 1.00 80.06 181 LYS A CA 1
ATOM 1501 C C . LYS A 1 181 ? -24.055 9.702 20.064 1.00 80.06 181 LYS A C 1
ATOM 1503 O O . LYS A 1 181 ? -25.127 9.120 20.204 1.00 80.06 181 LYS A O 1
ATOM 1508 N N . GLU A 1 182 ? -23.192 9.396 19.108 1.00 85.19 182 GLU A N 1
ATOM 1509 C CA . GLU A 1 182 ? -23.451 8.404 18.070 1.00 85.19 182 GLU A CA 1
ATOM 1510 C C . GLU A 1 182 ? -22.159 7.765 17.560 1.00 85.19 182 GLU A C 1
ATOM 1512 O O . GLU A 1 182 ? -21.111 8.420 17.468 1.00 85.19 182 GLU A O 1
ATOM 1517 N N . VAL A 1 183 ? -22.278 6.496 17.178 1.00 81.81 183 VAL A N 1
ATOM 1518 C CA . VAL A 1 183 ? -21.308 5.741 16.388 1.00 81.81 183 VAL A CA 1
ATOM 1519 C C . VAL A 1 183 ? -21.922 5.495 15.015 1.00 81.81 183 VAL A C 1
ATOM 1521 O O . VAL A 1 183 ? -23.059 5.043 14.907 1.00 81.81 183 VAL A O 1
ATOM 1524 N N . ILE A 1 184 ? -21.181 5.814 13.959 1.00 85.44 184 ILE A N 1
ATOM 1525 C CA . ILE A 1 184 ? -21.586 5.557 12.577 1.00 85.44 184 ILE A CA 1
ATOM 1526 C C . ILE A 1 184 ? -20.839 4.320 12.100 1.00 85.44 184 ILE A C 1
ATOM 1528 O O . ILE A 1 184 ? -19.605 4.322 12.085 1.00 85.44 184 ILE A O 1
ATOM 1532 N N . LEU A 1 185 ? -21.586 3.296 11.700 1.00 84.12 185 LEU A N 1
ATOM 1533 C CA . LEU A 1 185 ? -21.077 2.031 11.182 1.00 84.12 185 LEU A CA 1
ATOM 1534 C C . LEU A 1 185 ? -21.323 1.942 9.673 1.00 84.12 185 LEU A C 1
ATOM 1536 O O . LEU A 1 185 ? -22.398 2.295 9.199 1.00 84.12 185 LEU A O 1
ATOM 1540 N N . GLU A 1 186 ? -20.334 1.482 8.914 1.00 83.06 186 GLU A N 1
ATOM 1541 C CA . GLU A 1 186 ? -20.456 1.151 7.490 1.00 83.06 186 GLU A CA 1
ATOM 1542 C C . GLU A 1 186 ? -20.604 -0.371 7.345 1.00 83.06 186 GLU A C 1
ATOM 1544 O O . GLU A 1 186 ? -19.783 -1.127 7.862 1.00 83.06 186 GLU A O 1
ATOM 1549 N N . SER A 1 187 ? -21.651 -0.831 6.658 1.00 77.81 187 SER A N 1
ATOM 1550 C CA . SER A 1 187 ? -21.908 -2.262 6.433 1.00 77.81 187 SER A CA 1
ATOM 1551 C C . SER A 1 187 ? -20.763 -2.951 5.673 1.00 77.81 187 SER A C 1
ATOM 1553 O O . SER A 1 187 ? -20.228 -2.384 4.720 1.00 77.81 187 SER A O 1
ATOM 1555 N N . VAL A 1 188 ? -20.454 -4.208 6.012 1.00 68.00 188 VAL A N 1
ATOM 1556 C CA . VAL A 1 188 ? -19.326 -4.972 5.422 1.00 68.00 188 VAL A CA 1
ATOM 1557 C C . VAL A 1 188 ? -19.678 -5.671 4.088 1.00 68.00 188 VAL A C 1
ATOM 1559 O O . VAL A 1 188 ? -18.859 -6.377 3.510 1.00 68.00 188 VAL A O 1
ATOM 1562 N N . GLY A 1 189 ? -20.888 -5.464 3.554 1.00 61.22 189 GLY A N 1
ATOM 1563 C CA . GLY A 1 189 ? -21.351 -6.044 2.282 1.00 61.22 189 GLY A CA 1
ATOM 1564 C C . GLY A 1 189 ? -21.058 -5.200 1.028 1.00 61.22 189 GLY A C 1
ATOM 1565 O O . GLY A 1 189 ? -20.588 -4.066 1.108 1.00 61.22 189 GLY A O 1
ATOM 1566 N N . GLU A 1 190 ? -21.392 -5.738 -0.155 1.00 47.53 190 GLU A N 1
ATOM 1567 C CA . GLU A 1 190 ? -21.218 -5.056 -1.457 1.00 47.53 190 GLU A CA 1
ATOM 1568 C C . GLU A 1 190 ? -22.019 -3.745 -1.564 1.00 47.53 190 GLU A C 1
ATOM 1570 O O . GLU A 1 190 ? -21.561 -2.769 -2.162 1.00 47.53 190 GLU A O 1
ATOM 1575 N N . ALA A 1 191 ? -23.203 -3.697 -0.949 1.00 53.16 191 ALA A N 1
ATOM 1576 C CA . ALA A 1 191 ? -23.985 -2.478 -0.807 1.00 53.16 191 ALA A CA 1
ATOM 1577 C C . ALA A 1 191 ? -23.544 -1.739 0.461 1.00 53.16 191 ALA A C 1
ATOM 1579 O O . ALA A 1 191 ? -23.922 -2.117 1.565 1.00 53.16 191 ALA A O 1
ATOM 1580 N N . LYS A 1 192 ? -22.747 -0.678 0.300 1.00 71.44 192 LYS A N 1
ATOM 1581 C CA . LYS A 1 192 ? -22.300 0.164 1.416 1.00 71.44 192 LYS A CA 1
ATOM 1582 C C . LYS A 1 192 ? -23.417 1.097 1.874 1.00 71.44 192 LYS A C 1
ATOM 1584 O O . LYS A 1 192 ? -23.756 2.041 1.160 1.00 71.44 192 LYS A O 1
ATOM 1589 N N . PHE A 1 193 ? -23.943 0.875 3.073 1.00 79.44 193 PHE A N 1
ATOM 1590 C CA . PHE A 1 193 ? -24.825 1.818 3.757 1.00 79.44 193 PHE A CA 1
ATOM 1591 C C . PHE A 1 193 ? -24.277 2.173 5.140 1.00 79.44 193 PHE A C 1
ATOM 1593 O O . PHE A 1 193 ? -23.559 1.397 5.771 1.00 79.44 193 PHE A O 1
ATOM 1600 N N . GLU A 1 194 ? -24.599 3.385 5.587 1.00 85.75 194 GLU A N 1
ATOM 1601 C CA . GLU A 1 194 ? -24.228 3.880 6.908 1.00 85.75 194 GLU A CA 1
ATOM 1602 C C . GLU A 1 194 ? -25.383 3.669 7.883 1.00 85.75 194 GLU A C 1
ATOM 1604 O O . GLU A 1 194 ? -26.511 4.092 7.625 1.00 85.75 194 GLU A O 1
ATOM 1609 N N . THR A 1 195 ? -25.082 3.059 9.024 1.00 82.25 195 THR A N 1
ATOM 1610 C CA . THR A 1 195 ? -26.003 2.935 10.151 1.00 82.25 195 THR A CA 1
ATOM 1611 C C . THR A 1 195 ? -25.538 3.853 11.271 1.00 82.25 195 THR A C 1
ATOM 1613 O O . THR A 1 195 ? -24.390 3.782 11.708 1.00 82.25 195 THR A O 1
ATOM 1616 N N . VAL A 1 196 ? -26.430 4.722 11.743 1.00 82.38 196 VAL A N 1
ATOM 1617 C CA . VAL A 1 196 ? -26.176 5.597 12.891 1.00 82.38 196 VAL A CA 1
ATOM 1618 C C . VAL A 1 196 ? -26.730 4.939 14.147 1.00 82.38 196 VAL A C 1
ATOM 1620 O O . VAL A 1 196 ? -27.938 4.745 14.273 1.00 82.38 196 VAL A O 1
ATOM 1623 N N . VAL A 1 197 ? -25.846 4.631 15.088 1.00 79.44 197 VAL A N 1
ATOM 1624 C CA . VAL A 1 197 ? -26.178 4.006 16.367 1.00 79.44 197 VAL A CA 1
ATOM 1625 C C . VAL A 1 197 ? -26.036 5.050 17.462 1.00 79.44 197 VAL A C 1
ATOM 1627 O O . VAL A 1 197 ? -24.970 5.643 17.630 1.00 79.44 197 VAL A O 1
ATOM 1630 N N . LYS A 1 198 ? -27.116 5.303 18.204 1.00 77.62 198 LYS A N 1
ATOM 1631 C CA . LYS A 1 198 ? -27.093 6.247 19.325 1.00 77.62 198 LYS A CA 1
ATOM 1632 C C . LYS A 1 198 ? -26.429 5.615 20.537 1.00 77.62 198 LYS A C 1
ATOM 1634 O O . LYS A 1 198 ? -26.727 4.480 20.890 1.00 77.62 198 LYS A O 1
ATOM 1639 N N . VAL A 1 199 ? -25.563 6.392 21.170 1.00 72.56 199 VAL A N 1
ATOM 1640 C CA . VAL A 1 199 ? -24.833 5.993 22.368 1.00 72.56 199 VAL A CA 1
ATOM 1641 C C . VAL A 1 199 ? -25.780 6.004 23.575 1.00 72.56 199 VAL A C 1
ATOM 1643 O O . VAL A 1 199 ? -26.512 6.978 23.762 1.00 72.56 199 VAL A O 1
ATOM 1646 N N . SER A 1 200 ? -25.764 4.936 24.376 1.00 71.19 200 SER A N 1
ATOM 1647 C CA . SER A 1 200 ? -26.542 4.789 25.615 1.00 71.19 200 SER A CA 1
ATOM 1648 C C . SER A 1 200 ? -25.610 4.528 26.798 1.00 71.19 200 SER A C 1
ATOM 1650 O O . SER A 1 200 ? -24.590 3.865 26.646 1.00 71.19 200 SER A O 1
ATOM 1652 N N . GLU A 1 201 ? -25.983 5.008 27.985 1.00 67.50 201 GLU A N 1
ATOM 1653 C CA . GLU A 1 201 ? -25.277 4.725 29.250 1.00 67.50 201 GLU A CA 1
ATOM 1654 C C . GLU A 1 201 ? -25.241 3.222 29.588 1.00 67.50 201 GLU A C 1
ATOM 1656 O O . GLU A 1 201 ? -24.464 2.793 30.434 1.00 67.50 201 GLU A O 1
ATOM 1661 N N . GLU A 1 202 ? -26.080 2.423 28.928 1.00 65.19 202 GLU A N 1
ATOM 1662 C CA . GLU A 1 202 ? -26.199 0.974 29.125 1.00 65.19 202 GLU A CA 1
ATOM 1663 C C . GLU A 1 202 ? -25.169 0.161 28.324 1.00 65.19 202 GLU A C 1
ATOM 1665 O O . GLU A 1 202 ? -25.037 -1.036 28.562 1.00 65.19 202 GLU A O 1
ATOM 1670 N N . TRP A 1 203 ? -24.413 0.797 27.417 1.00 70.75 203 TRP A N 1
ATOM 1671 C CA . TRP A 1 203 ? -23.428 0.113 26.576 1.00 70.75 203 TRP A CA 1
ATOM 1672 C C . TRP A 1 203 ? -22.376 -0.603 27.414 1.00 70.75 203 TRP A C 1
ATOM 1674 O O . TRP A 1 203 ? -21.763 -0.003 28.300 1.00 70.75 203 TRP A O 1
ATOM 1684 N N . LYS A 1 204 ? -22.096 -1.857 27.055 1.00 64.88 204 LYS A N 1
ATOM 1685 C CA . LYS A 1 204 ? -21.014 -2.648 27.639 1.00 64.88 204 LYS A CA 1
ATOM 1686 C C . LYS A 1 204 ? -20.113 -3.201 26.549 1.00 64.88 204 LYS A C 1
ATOM 1688 O O . LYS A 1 204 ? -20.557 -3.666 25.506 1.00 64.88 204 LYS A O 1
ATOM 1693 N N . LEU A 1 205 ? -18.809 -3.149 26.800 1.00 63.84 205 LEU A N 1
ATOM 1694 C CA . LEU A 1 205 ? -17.824 -3.832 25.967 1.00 63.84 205 LEU A CA 1
ATOM 1695 C C . LEU A 1 205 ? -17.658 -5.262 26.464 1.00 63.84 205 LEU A C 1
ATOM 1697 O O . LEU A 1 205 ? -17.227 -5.473 27.600 1.00 63.84 205 LEU A O 1
ATOM 1701 N N . THR A 1 206 ? -17.918 -6.226 25.592 1.00 57.41 206 THR A N 1
ATOM 1702 C CA . THR A 1 206 ? -17.637 -7.634 25.854 1.00 57.41 206 THR A CA 1
ATOM 1703 C C . THR A 1 206 ? -16.669 -8.196 24.828 1.00 57.41 206 THR A C 1
ATOM 1705 O O . THR A 1 206 ? -16.446 -7.663 23.740 1.00 57.41 206 THR A O 1
ATOM 1708 N N . LYS A 1 207 ? -15.985 -9.265 25.228 1.00 50.06 207 LYS A N 1
ATOM 1709 C CA . LYS A 1 207 ? -15.013 -9.952 24.386 1.00 50.06 207 LYS A CA 1
ATOM 1710 C C . LYS A 1 207 ? -15.704 -11.146 23.736 1.00 50.06 207 LYS A C 1
ATOM 1712 O O . LYS A 1 207 ? -16.159 -12.027 24.457 1.00 50.06 207 LYS A O 1
ATOM 1717 N N . THR A 1 208 ? -15.707 -11.220 22.408 1.00 49.91 208 THR A N 1
ATOM 1718 C CA . THR A 1 208 ? -16.082 -12.448 21.695 1.00 49.91 208 THR A CA 1
ATOM 1719 C C . THR A 1 208 ? -14.878 -13.360 21.503 1.00 49.91 208 THR A C 1
ATOM 1721 O O . THR A 1 208 ? -13.740 -12.915 21.341 1.00 49.91 208 THR A O 1
ATOM 1724 N N . ASP A 1 209 ? -15.133 -14.665 21.487 1.00 41.25 209 ASP A N 1
ATOM 1725 C CA . ASP A 1 209 ? -14.118 -15.697 21.248 1.00 41.25 209 ASP A CA 1
ATOM 1726 C C . ASP A 1 209 ? -13.803 -15.902 19.750 1.00 41.25 209 ASP A C 1
ATOM 1728 O O . ASP A 1 209 ? -13.008 -16.770 19.379 1.00 41.25 209 ASP A O 1
ATOM 1732 N N . HIS A 1 210 ? -14.406 -15.109 18.860 1.00 43.44 210 HIS A N 1
ATOM 1733 C CA . HIS A 1 210 ? -14.289 -15.237 17.407 1.00 43.44 210 HIS A CA 1
ATOM 1734 C C . HIS A 1 210 ? -13.581 -14.036 16.785 1.00 43.44 210 HIS A C 1
ATOM 1736 O O . HIS A 1 210 ? -14.161 -13.303 16.002 1.00 43.44 210 HIS A O 1
ATOM 1742 N N . TRP A 1 211 ? -12.295 -13.859 17.088 1.00 48.19 211 TRP A N 1
ATOM 1743 C CA . TRP A 1 211 ? -11.435 -13.004 16.264 1.00 48.19 211 TRP A CA 1
ATOM 1744 C C . TRP A 1 211 ? -11.015 -13.771 15.013 1.00 48.19 211 TRP A C 1
ATOM 1746 O O . TRP A 1 211 ? -9.975 -14.443 14.996 1.00 48.19 211 TRP A O 1
ATOM 1756 N N . GLN A 1 212 ? -11.840 -13.730 13.966 1.00 38.56 212 GLN A N 1
ATOM 1757 C CA . GLN A 1 212 ? -11.436 -14.272 12.674 1.00 38.56 212 GLN A CA 1
ATOM 1758 C C . GLN A 1 212 ? -10.514 -13.279 11.959 1.00 38.56 212 GLN A C 1
ATOM 1760 O O . GLN A 1 212 ? -10.766 -12.088 11.870 1.00 38.56 212 GLN A O 1
ATOM 1765 N N . ARG A 1 213 ? -9.400 -13.801 11.438 1.00 39.03 213 ARG A N 1
ATOM 1766 C CA . ARG A 1 213 ? -8.188 -13.085 10.991 1.00 39.03 213 ARG A CA 1
ATOM 1767 C C . ARG A 1 213 ? -8.350 -12.077 9.835 1.00 39.03 213 ARG A C 1
ATOM 1769 O O . ARG A 1 213 ? -7.332 -11.603 9.339 1.00 39.03 213 ARG A O 1
ATOM 1776 N N . GLN A 1 214 ? -9.563 -11.794 9.363 1.00 40.28 214 GLN A N 1
ATOM 1777 C CA . GLN A 1 214 ? -9.793 -10.898 8.221 1.00 40.28 214 GLN A CA 1
ATOM 1778 C C . GLN A 1 214 ? -10.302 -9.506 8.615 1.00 40.28 214 GLN A C 1
ATOM 1780 O O . GLN A 1 214 ? -10.073 -8.571 7.852 1.00 40.28 214 GLN A O 1
ATOM 1785 N N . TYR A 1 215 ? -10.887 -9.344 9.805 1.00 39.41 215 TYR A N 1
ATOM 1786 C CA . TYR A 1 215 ? -11.363 -8.062 10.330 1.00 39.41 215 TYR A CA 1
ATOM 1787 C C . TYR A 1 215 ? -11.005 -7.938 11.821 1.00 39.41 215 TYR A C 1
ATOM 1789 O O . TYR A 1 215 ? -10.779 -8.935 12.508 1.00 39.41 215 TYR A O 1
ATOM 1797 N N . GLN A 1 216 ? -10.822 -6.708 12.312 1.00 48.59 216 GLN A N 1
ATOM 1798 C CA . GLN A 1 216 ? -10.522 -6.463 13.726 1.00 48.59 216 GLN A CA 1
ATOM 1799 C C . GLN A 1 216 ? -11.848 -6.353 14.491 1.00 48.59 216 GLN A C 1
ATOM 1801 O O . GLN A 1 216 ? -12.423 -5.269 14.536 1.00 48.59 216 GLN A O 1
ATOM 1806 N N . ASP A 1 217 ? -12.331 -7.468 15.050 1.00 50.44 217 ASP A N 1
ATOM 1807 C CA . ASP A 1 217 ? -13.696 -7.587 15.584 1.00 50.44 217 ASP A CA 1
ATOM 1808 C C . ASP A 1 217 ? -13.823 -7.157 17.062 1.00 50.44 217 ASP A C 1
ATOM 1810 O O . ASP A 1 217 ? -13.176 -7.717 17.953 1.00 50.44 217 ASP A O 1
ATOM 1814 N N . ILE A 1 218 ? -14.695 -6.185 17.344 1.00 53.56 218 ILE A N 1
ATOM 1815 C CA . ILE A 1 218 ? -15.096 -5.734 18.688 1.00 53.56 218 ILE A CA 1
ATOM 1816 C C . ILE A 1 218 ? -16.593 -6.000 18.865 1.00 53.56 218 ILE A C 1
ATOM 1818 O O . ILE A 1 218 ? -17.387 -5.569 18.036 1.00 53.56 218 ILE A O 1
ATOM 1822 N N . LEU A 1 219 ? -17.001 -6.652 19.955 1.00 52.81 219 LEU A N 1
ATOM 1823 C CA . LEU A 1 219 ? -18.414 -6.763 20.326 1.00 52.81 219 LEU A CA 1
ATOM 1824 C C . LEU A 1 219 ? -18.778 -5.654 21.320 1.00 52.81 219 LEU A C 1
ATOM 1826 O O . LEU A 1 219 ? -18.063 -5.406 22.294 1.00 52.81 219 LEU A O 1
ATOM 1830 N N . ILE A 1 220 ? -19.886 -4.974 21.058 1.00 56.75 220 ILE A N 1
ATOM 1831 C CA . ILE A 1 220 ? -20.534 -4.038 21.971 1.00 56.75 220 ILE A CA 1
ATOM 1832 C C . ILE A 1 220 ? -21.923 -4.610 22.268 1.00 56.75 220 ILE A C 1
ATOM 1834 O O . ILE A 1 220 ? -22.751 -4.745 21.372 1.00 56.75 220 ILE A O 1
ATOM 1838 N N . GLU A 1 221 ? -22.178 -4.948 23.522 1.00 50.81 221 GLU A N 1
ATOM 1839 C CA . GLU A 1 221 ? -23.492 -5.386 23.989 1.00 50.81 221 GLU A CA 1
ATOM 1840 C C . GLU A 1 221 ? -24.314 -4.166 24.435 1.00 50.81 221 GLU A C 1
ATOM 1842 O O . GLU A 1 221 ? -23.785 -3.243 25.072 1.00 50.81 221 GLU A O 1
ATOM 1847 N N . LEU A 1 222 ? -25.590 -4.150 24.041 1.00 49.69 222 LEU A N 1
ATOM 1848 C CA . LEU A 1 222 ? -26.610 -3.150 24.367 1.00 49.69 222 LEU A CA 1
ATOM 1849 C C . LEU A 1 222 ? -27.580 -3.703 25.408 1.00 49.69 222 LEU A C 1
ATOM 1851 O O . LEU A 1 222 ? -28.110 -4.813 25.163 1.00 49.69 222 LEU A O 1
#